Protein AF-0000000078980754 (afdb_homodimer)

Organism: Ruegeria pomeroyi (strain ATCC 700808 / DSM 15171 / DSS-3) (NCBI:txid246200)

Sequence (344 aa):
MDRRHFGLGAAAALGLSACGSQDSKFRRYYGPAVTSIVINKGARKMYLLNNEKVLKEYKVELGFAPAGHKQFEGDGKTPEGTYLIDRRNPNSAFHLSLGISYPNSRDVAYAQAMGKKPGGEIFIHGEPNGLRDRKKAKKQPDWTAGCIAVKNDEIEEIYAMVRDGTVITLRAMDRRHFGLGAAAALGLSACGSQDSKFRRYYGPAVTSIVINKGARKMYLLNNEKVLKEYKVELGFAPAGHKQFEGDGKTPEGTYLID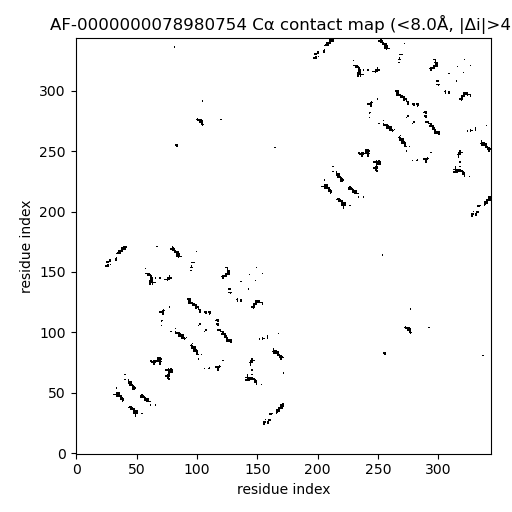RRNPNSAFHLSLGISYPNSRDVAYAQAMGKKPGGEIFIHGEPNGLRDRKKAKKQPDWTAGCIAVKNDEIEEIYAMVRDGTVITLRA

InterPro domains:
  IPR005490 L,D-transpeptidase catalytic domain [PF03734] (36-168)
  IPR005490 L,D-transpeptidase catalytic domain [PS52029] (35-171)
  IPR005490 L,D-transpeptidase catalytic domain [cd16913] (37-171)
  IPR038063 L,D-transpeptidase catalytic domain-like [G3DSA:2.40.440.10] (35-170)
  IPR038063 L,D-transpeptidase catalytic domain-like [SSF141523] (36-169)

Radius of gyration: 30.4 Å; Cα contacts (8 Å, |Δi|>4): 744; chains: 2; bounding box: 44×104×151 Å

Foldseek 3Di:
DPPPPPPPPPPPPPPPPPPVPPPDLADADDDDAQQAKEAELVVQKIFGDDVVHTPDMFHKFFFPCDPDAQQAQQPRYAHAFKWWFADWDCPDQARIKTFTPPPDPVSQVRQVVVVGGSDGDAIEGEAGPDPVRRVVPVVDGNHDSHHIYGHSSVVSVVVNRHDTGRMYGYDD/DPPPPPPPPPPPPPPPPCPVVPPDLADADDDDAQQAKEAELVVQKIFGDDVVHTPDMFHKFFFPCDPDAQQAQQPRYAHAFKWWFADWDCPDQARIKTFTPPPDPVSQVRQVVVVGGSDGDAIEGEAGPDPVRRVVPVVDGNHDSHHIYGHSSVVSVVVNRHDTGRMYGYDD

Structure (mmCIF, N/CA/C/O backbone):
data_AF-0000000078980754-model_v1
#
loop_
_entity.id
_entity.type
_entity.pdbx_description
1 polymer 'ErfK/YbiS/YcfS/YnhG family protein'
#
loop_
_atom_site.group_PDB
_atom_site.id
_atom_site.type_symbol
_atom_site.label_atom_id
_atom_site.label_alt_id
_atom_site.label_comp_id
_atom_site.label_asym_id
_atom_site.label_entity_id
_atom_site.label_seq_id
_atom_site.pdbx_PDB_ins_code
_atom_site.Cartn_x
_atom_site.Cartn_y
_atom_site.Cartn_z
_atom_site.occupancy
_atom_site.B_iso_or_equiv
_atom_site.auth_seq_id
_atom_site.auth_comp_id
_atom_site.auth_asym_id
_atom_site.auth_atom_id
_atom_site.pdbx_PDB_model_num
ATOM 1 N N . MET A 1 1 ? -18.344 -57.031 -72 1 31.55 1 MET A N 1
ATOM 2 C CA . MET A 1 1 ? -17.312 -56.25 -71.312 1 31.55 1 MET A CA 1
ATOM 3 C C . MET A 1 1 ? -17.906 -55 -70.688 1 31.55 1 MET A C 1
ATOM 5 O O . MET A 1 1 ? -18.25 -54.062 -71.438 1 31.55 1 MET A O 1
ATOM 9 N N . ASP A 1 2 ? -18.844 -55.188 -69.75 1 37.5 2 ASP A N 1
ATOM 10 C CA . ASP A 1 2 ? -19.734 -54.25 -69 1 37.5 2 ASP A CA 1
ATOM 11 C C . ASP A 1 2 ? -18.938 -53.219 -68.25 1 37.5 2 ASP A C 1
ATOM 13 O O . ASP A 1 2 ? -18.078 -53.562 -67.438 1 37.5 2 ASP A O 1
ATOM 17 N N . ARG A 1 3 ? -18.609 -52.062 -68.875 1 43.69 3 ARG A N 1
ATOM 18 C CA . ARG A 1 3 ? -18.016 -50.812 -68.375 1 43.69 3 ARG A CA 1
ATOM 19 C C . ARG A 1 3 ? -18.75 -50.312 -67.125 1 43.69 3 ARG A C 1
ATOM 21 O O . ARG A 1 3 ? -19.859 -49.812 -67.25 1 43.69 3 ARG A O 1
ATOM 28 N N . ARG A 1 4 ? -18.641 -51.031 -66 1 42.78 4 ARG A N 1
ATOM 29 C CA . ARG A 1 4 ? -19.188 -50.562 -64.688 1 42.78 4 ARG A CA 1
ATOM 30 C C . ARG A 1 4 ? -18.656 -49.156 -64.375 1 42.78 4 ARG A C 1
ATOM 32 O O . ARG A 1 4 ? -17.453 -48.938 -64.375 1 42.78 4 ARG A O 1
ATOM 39 N N . HIS A 1 5 ? -19.344 -48.094 -64.812 1 37.53 5 HIS A N 1
ATOM 40 C CA . HIS A 1 5 ? -19.156 -46.719 -64.438 1 37.53 5 HIS A CA 1
ATOM 41 C C . HIS A 1 5 ? -19.109 -46.531 -62.938 1 37.53 5 HIS A C 1
ATOM 43 O O . HIS A 1 5 ? -20.062 -46.875 -62.219 1 37.53 5 HIS A O 1
ATOM 49 N N . PHE A 1 6 ? -18.016 -46.875 -62.219 1 37.25 6 PHE A N 1
ATOM 50 C CA . PHE A 1 6 ? -17.75 -46.594 -60.812 1 37.25 6 PHE A CA 1
ATOM 51 C C . PHE A 1 6 ? -17.984 -45.094 -60.531 1 37.25 6 PHE A C 1
ATOM 53 O O . PHE A 1 6 ? -17.312 -44.25 -61.094 1 37.25 6 PHE A O 1
ATOM 60 N N . GLY A 1 7 ? -19.234 -44.688 -60.312 1 39.19 7 GLY A N 1
ATOM 61 C CA . GLY A 1 7 ? -19.594 -43.344 -59.844 1 39.19 7 GLY A CA 1
ATOM 62 C C . GLY A 1 7 ? -18.828 -42.938 -58.594 1 39.19 7 GLY A C 1
ATOM 63 O O . GLY A 1 7 ? -18.781 -43.656 -57.625 1 39.19 7 GLY A O 1
ATOM 64 N N . LEU A 1 8 ? -17.641 -42.312 -58.719 1 41 8 LEU A N 1
ATOM 65 C CA . LEU A 1 8 ? -16.828 -41.656 -57.719 1 41 8 LEU A CA 1
ATOM 66 C C . LEU A 1 8 ? -17.688 -40.75 -56.844 1 41 8 LEU A C 1
ATOM 68 O O . LEU A 1 8 ? -18.234 -39.75 -57.312 1 41 8 LEU A O 1
ATOM 72 N N . GLY A 1 9 ? -18.547 -41.281 -55.938 1 38.38 9 GLY A N 1
ATOM 73 C CA . GLY A 1 9 ? -19.203 -40.406 -54.969 1 38.38 9 GLY A CA 1
ATOM 74 C C . GLY A 1 9 ? -18.219 -39.531 -54.219 1 38.38 9 GLY A C 1
ATOM 75 O O . GLY A 1 9 ? -17.203 -40 -53.688 1 38.38 9 GLY A O 1
ATOM 76 N N . ALA A 1 10 ? -18.062 -38.25 -54.562 1 42.12 10 ALA A N 1
ATOM 77 C CA . ALA A 1 10 ? -17.344 -37.188 -53.875 1 42.12 10 ALA A CA 1
ATOM 78 C C . ALA A 1 10 ? -17.766 -37.094 -52.406 1 42.12 10 ALA A C 1
ATOM 80 O O . ALA A 1 10 ? -18.922 -36.812 -52.125 1 42.12 10 ALA A O 1
ATOM 81 N N . ALA A 1 11 ? -17.266 -37.969 -51.562 1 43.22 11 ALA A N 1
ATOM 82 C CA . ALA A 1 11 ? -17.422 -37.75 -50.125 1 43.22 11 ALA A CA 1
ATOM 83 C C . ALA A 1 11 ? -17.078 -36.312 -49.75 1 43.22 11 ALA A C 1
ATOM 85 O O . ALA A 1 11 ? -15.953 -35.875 -49.938 1 43.22 11 ALA A O 1
ATOM 86 N N . ALA A 1 12 ? -18.047 -35.375 -49.781 1 41.91 12 ALA A N 1
ATOM 87 C CA . ALA A 1 12 ? -17.891 -34.031 -49.156 1 41.91 12 ALA A CA 1
ATOM 88 C C . ALA A 1 12 ? -17.391 -34.156 -47.719 1 41.91 12 ALA A C 1
ATOM 90 O O . ALA A 1 12 ? -18.062 -34.75 -46.875 1 41.91 12 ALA A O 1
ATOM 91 N N . ALA A 1 13 ? -16.109 -34.25 -47.531 1 43.16 13 ALA A N 1
ATOM 92 C CA . ALA A 1 13 ? -15.539 -34.031 -46.188 1 43.16 13 ALA A CA 1
ATOM 93 C C . ALA A 1 13 ? -16.141 -32.812 -45.531 1 43.16 13 ALA A C 1
ATOM 95 O O . ALA A 1 13 ? -15.938 -31.688 -46 1 43.16 13 ALA A O 1
ATOM 96 N N . LEU A 1 14 ? -17.375 -32.844 -45.031 1 42.69 14 LEU A N 1
ATOM 97 C CA . LEU A 1 14 ? -17.781 -31.812 -44.094 1 42.69 14 LEU A CA 1
ATOM 98 C C . LEU A 1 14 ? -16.688 -31.547 -43.062 1 42.69 14 LEU A C 1
ATOM 100 O O . LEU A 1 14 ? -16.328 -32.438 -42.281 1 42.69 14 LEU A O 1
ATOM 104 N N . GLY A 1 15 ? -15.703 -30.781 -43.406 1 41.47 15 GLY A N 1
ATOM 105 C CA . GLY A 1 15 ? -14.836 -30.25 -42.375 1 41.47 15 GLY A CA 1
ATOM 106 C C . GLY A 1 15 ? -15.586 -29.734 -41.156 1 41.47 15 GLY A C 1
ATOM 107 O O . GLY A 1 15 ? -16.328 -28.75 -41.25 1 41.47 15 GLY A O 1
ATOM 108 N N . LEU A 1 16 ? -16.062 -30.578 -40.25 1 42.38 16 LEU A N 1
ATOM 109 C CA . LEU A 1 16 ? -16.438 -30.094 -38.938 1 42.38 16 LEU A CA 1
ATOM 110 C C . LEU A 1 16 ? -15.422 -29.094 -38.406 1 42.38 16 LEU A C 1
ATOM 112 O O . LEU A 1 16 ? -14.258 -29.438 -38.219 1 42.38 16 LEU A O 1
ATOM 116 N N . SER A 1 17 ? -15.492 -27.875 -38.875 1 44.09 17 SER A N 1
ATOM 117 C CA . SER A 1 17 ? -14.828 -26.828 -38.094 1 44.09 17 SER A CA 1
ATOM 118 C C . SER A 1 17 ? -15.133 -26.984 -36.625 1 44.09 17 SER A C 1
ATOM 120 O O . SER A 1 17 ? -16.266 -26.766 -36.188 1 44.09 17 SER A O 1
ATOM 122 N N . ALA A 1 18 ? -14.547 -27.938 -35.969 1 44.19 18 ALA A N 1
ATOM 123 C CA . ALA A 1 18 ? -14.523 -27.812 -34.531 1 44.19 18 ALA A CA 1
ATOM 124 C C . ALA A 1 18 ? -14.297 -26.375 -34.094 1 44.19 18 ALA A C 1
ATOM 126 O O . ALA A 1 18 ? -13.219 -25.812 -34.312 1 44.19 18 ALA A O 1
ATOM 127 N N . CYS A 1 19 ? -15.203 -25.453 -34.312 1 44.16 19 CYS A N 1
ATOM 128 C CA . CYS A 1 19 ? -15.109 -24.234 -33.531 1 44.16 19 CYS A CA 1
ATOM 129 C C . CYS A 1 19 ? -14.609 -24.516 -32.125 1 44.16 19 CYS A C 1
ATOM 131 O O . CYS A 1 19 ? -15.352 -25.047 -31.297 1 44.16 19 CYS A O 1
ATOM 133 N N . GLY A 1 20 ? -13.555 -25.047 -31.938 1 43.09 20 GLY A N 1
ATOM 134 C CA . GLY A 1 20 ? -13.008 -25.047 -30.578 1 43.09 20 GLY A CA 1
ATOM 135 C C . GLY A 1 20 ? -13.344 -23.797 -29.797 1 43.09 20 GLY A C 1
ATOM 136 O O . GLY A 1 20 ? -13.023 -22.688 -30.234 1 43.09 20 GLY A O 1
ATOM 137 N N . SER A 1 21 ? -14.422 -23.562 -29.234 1 44.44 21 SER A N 1
ATOM 138 C CA . SER A 1 21 ? -14.648 -22.516 -28.234 1 44.44 21 SER A CA 1
ATOM 139 C C . SER A 1 21 ? -13.383 -22.219 -27.453 1 44.44 21 SER A C 1
ATOM 141 O O . SER A 1 21 ? -12.914 -23.047 -26.672 1 44.44 21 SER A O 1
ATOM 143 N N . GLN A 1 22 ? -12.312 -21.781 -28 1 49.12 22 GLN A N 1
ATOM 144 C CA . GLN A 1 22 ? -11.125 -21.359 -27.266 1 49.12 22 GLN A CA 1
ATOM 145 C C . GLN A 1 22 ? -11.5 -20.656 -25.969 1 49.12 22 GLN A C 1
ATOM 147 O O . GLN A 1 22 ? -12.094 -19.578 -25.984 1 49.12 22 GLN A O 1
ATOM 152 N N . ASP A 1 23 ? -11.852 -21.406 -24.953 1 63.41 23 ASP A N 1
ATOM 153 C CA . ASP A 1 23 ? -12.266 -20.906 -23.641 1 63.41 23 ASP A CA 1
ATOM 154 C C . ASP A 1 23 ? -11.352 -19.797 -23.156 1 63.41 23 ASP A C 1
ATOM 156 O O . ASP A 1 23 ? -10.133 -19.969 -23.078 1 63.41 23 ASP A O 1
ATOM 160 N N . SER A 1 24 ? -11.641 -18.641 -23.25 1 85.69 24 SER A N 1
ATOM 161 C CA . SER A 1 24 ? -10.922 -17.438 -22.844 1 85.69 24 SER A CA 1
ATOM 162 C C . SER A 1 24 ? -10.383 -17.562 -21.422 1 85.69 24 SER A C 1
ATOM 164 O O . SER A 1 24 ? -11.078 -18.062 -20.531 1 85.69 24 SER A O 1
ATOM 166 N N . LYS A 1 25 ? -9.094 -17.438 -21.172 1 92.81 25 LYS A N 1
ATOM 167 C CA . LYS A 1 25 ? -8.469 -17.422 -19.844 1 92.81 25 LYS A CA 1
ATOM 168 C C . LYS A 1 25 ? -9.039 -16.297 -18.984 1 92.81 25 LYS A C 1
ATOM 170 O O . LYS A 1 25 ? -8.75 -16.234 -17.781 1 92.81 25 LYS A O 1
ATOM 175 N N . PHE A 1 26 ? -9.836 -15.484 -19.562 1 95.25 26 PHE A N 1
ATOM 176 C CA . PHE A 1 26 ? -10.477 -14.406 -18.812 1 95.25 26 PHE A CA 1
ATOM 177 C C . PHE A 1 26 ? -11.891 -14.789 -18.391 1 95.25 26 PHE A C 1
ATOM 179 O O . PHE A 1 26 ? -12.797 -14.852 -19.234 1 95.25 26 PHE A O 1
ATOM 186 N N . ARG A 1 27 ? -11.969 -14.984 -17.125 1 95.44 27 ARG A N 1
ATOM 187 C CA . ARG A 1 27 ? -13.273 -15.305 -16.547 1 95.44 27 ARG A CA 1
ATOM 188 C C . ARG A 1 27 ? -14.008 -14.039 -16.109 1 95.44 27 ARG A C 1
ATOM 190 O O . ARG A 1 27 ? -13.406 -12.969 -16 1 95.44 27 ARG A O 1
ATOM 197 N N . ARG A 1 28 ? -15.281 -14.227 -15.906 1 95 28 ARG A N 1
ATOM 198 C CA . ARG A 1 28 ? -16.109 -13.164 -15.359 1 95 28 ARG A CA 1
ATOM 199 C C . ARG A 1 28 ? -16.594 -13.516 -13.961 1 95 28 ARG A C 1
ATOM 201 O O . ARG A 1 28 ? -16.844 -14.688 -13.656 1 95 28 ARG A O 1
ATOM 208 N N . TYR A 1 29 ? -16.703 -12.641 -13.164 1 97.19 29 TYR A N 1
ATOM 209 C CA . TYR A 1 29 ? -17.156 -12.844 -11.789 1 97.19 29 TYR A CA 1
ATOM 210 C C . TYR A 1 29 ? -18.234 -11.844 -11.414 1 97.19 29 TYR A C 1
ATOM 212 O O . TYR A 1 29 ? -18.062 -10.633 -11.578 1 97.19 29 TYR A O 1
ATOM 220 N N . TYR A 1 30 ? -19.375 -12.312 -10.812 1 96.56 30 TYR A N 1
ATOM 221 C CA . TYR A 1 30 ? -20.516 -11.469 -10.469 1 96.56 30 TYR A CA 1
ATOM 222 C C . TYR A 1 30 ? -20.875 -11.625 -8.992 1 96.56 30 TYR A C 1
ATOM 224 O O . TYR A 1 30 ? -21.938 -11.188 -8.562 1 96.56 30 TYR A O 1
ATOM 232 N N . GLY A 1 31 ? -20.094 -12.289 -8.273 1 97.12 31 GLY A N 1
ATOM 233 C CA . GLY A 1 31 ? -20.328 -12.484 -6.855 1 97.12 31 GLY A CA 1
ATOM 234 C C . GLY A 1 31 ? -19.922 -11.281 -6.016 1 97.12 31 GLY A C 1
ATOM 235 O O . GLY A 1 31 ? -19.719 -10.195 -6.547 1 97.12 31 GLY A O 1
ATOM 236 N N . PRO A 1 32 ? -19.922 -11.492 -4.758 1 97.75 32 PRO A N 1
ATOM 237 C CA . PRO A 1 32 ? -19.516 -10.406 -3.861 1 97.75 32 PRO A CA 1
ATOM 238 C C . PRO A 1 32 ? -18.078 -9.93 -4.117 1 97.75 32 PRO A C 1
ATOM 240 O O . PRO A 1 32 ? -17.219 -10.734 -4.477 1 97.75 32 PRO A O 1
ATOM 243 N N . ALA A 1 33 ? -17.891 -8.688 -3.854 1 97.06 33 ALA A N 1
ATOM 244 C CA . ALA A 1 33 ? -16.562 -8.109 -4.082 1 97.06 33 ALA A CA 1
ATOM 245 C C . ALA A 1 33 ? -15.531 -8.711 -3.137 1 97.06 33 ALA A C 1
ATOM 247 O O . ALA A 1 33 ? -15.812 -8.922 -1.955 1 97.06 33 ALA A O 1
ATOM 248 N N . VAL A 1 34 ? -14.352 -8.969 -3.602 1 98.25 34 VAL A N 1
ATOM 249 C CA . VAL A 1 34 ? -13.219 -9.289 -2.74 1 98.25 34 VAL A CA 1
ATOM 250 C C . VAL A 1 34 ? -12.695 -8.016 -2.082 1 98.25 34 VAL A C 1
ATOM 252 O O . VAL A 1 34 ? -12.164 -7.133 -2.76 1 98.25 34 VAL A O 1
ATOM 255 N N . THR A 1 35 ? -12.781 -7.965 -0.761 1 96.62 35 THR A N 1
ATOM 256 C CA . THR A 1 35 ? -12.398 -6.75 -0.056 1 96.62 35 THR A CA 1
ATOM 257 C C . THR A 1 35 ? -10.977 -6.863 0.487 1 96.62 35 THR A C 1
ATOM 259 O O . THR A 1 35 ? -10.352 -5.855 0.814 1 96.62 35 THR A O 1
ATOM 262 N N . SER A 1 36 ? -10.5 -8.102 0.603 1 98.19 36 SER A N 1
ATOM 263 C CA . SER A 1 36 ? -9.125 -8.297 1.05 1 98.19 36 SER A CA 1
ATOM 264 C C . SER A 1 36 ? -8.641 -9.711 0.73 1 98.19 36 SER A C 1
ATOM 266 O O . SER A 1 36 ? -9.445 -10.602 0.447 1 98.19 36 SER A O 1
ATOM 268 N N . ILE A 1 37 ? -7.355 -9.844 0.696 1 98.81 37 ILE A N 1
ATOM 269 C CA . ILE A 1 37 ? -6.66 -11.117 0.517 1 98.81 37 ILE A CA 1
ATOM 270 C C . ILE A 1 37 ? -5.766 -11.391 1.725 1 98.81 37 ILE A C 1
ATOM 272 O O . ILE A 1 37 ? -5.09 -10.492 2.221 1 98.81 37 ILE A O 1
ATOM 276 N N . VAL A 1 38 ? -5.754 -12.602 2.221 1 98.81 38 VAL A N 1
ATOM 277 C CA . VAL A 1 38 ? -4.863 -13 3.305 1 98.81 38 VAL A CA 1
ATOM 278 C C . VAL A 1 38 ? -4.051 -14.219 2.879 1 98.81 38 VAL A C 1
ATOM 280 O O . VAL A 1 38 ? -4.605 -15.195 2.359 1 98.81 38 VAL A O 1
ATOM 283 N N . ILE A 1 39 ? -2.814 -14.125 3.014 1 98.81 39 ILE A N 1
ATOM 284 C CA . ILE A 1 39 ? -1.935 -15.266 2.789 1 98.81 39 ILE A CA 1
ATOM 285 C C . ILE A 1 39 ? -1.338 -15.727 4.117 1 98.81 39 ILE A C 1
ATOM 287 O O . ILE A 1 39 ? -0.736 -14.93 4.844 1 98.81 39 ILE A O 1
ATOM 291 N N . ASN A 1 40 ? -1.536 -16.906 4.438 1 98.5 40 ASN A N 1
ATOM 292 C CA . ASN A 1 40 ? -0.837 -17.578 5.52 1 98.5 40 ASN A CA 1
ATOM 293 C C . ASN A 1 40 ? 0.331 -18.422 5 1 98.5 40 ASN A C 1
ATOM 295 O O . ASN A 1 40 ? 0.132 -19.516 4.473 1 98.5 40 ASN A O 1
ATOM 299 N N . LYS A 1 41 ? 1.518 -17.922 5.176 1 98.56 41 LYS A N 1
ATOM 300 C CA . LYS A 1 41 ? 2.689 -18.547 4.566 1 98.56 41 LYS A CA 1
ATOM 301 C C . LYS A 1 41 ? 2.971 -19.906 5.188 1 98.56 41 LYS A C 1
ATOM 303 O O . LYS A 1 41 ? 3.355 -20.844 4.484 1 98.56 41 LYS A O 1
ATOM 308 N N . GLY A 1 42 ? 2.83 -19.984 6.465 1 97.81 42 GLY A N 1
ATOM 309 C CA . GLY A 1 42 ? 3.068 -21.25 7.133 1 97.81 42 GLY A CA 1
ATOM 310 C C . GLY A 1 42 ? 2.152 -22.359 6.652 1 97.81 42 GLY A C 1
ATOM 311 O O . GLY A 1 42 ? 2.6 -23.484 6.422 1 97.81 42 GLY A O 1
ATOM 312 N N . ALA A 1 43 ? 0.893 -22.062 6.461 1 97.75 43 ALA A N 1
ATOM 313 C CA . ALA A 1 43 ? -0.108 -23.047 6.039 1 97.75 43 ALA A CA 1
ATOM 314 C C . ALA A 1 43 ? -0.104 -23.219 4.523 1 97.75 43 ALA A C 1
ATOM 316 O O . ALA A 1 43 ? -0.75 -24.125 3.992 1 97.75 43 ALA A O 1
ATOM 317 N N . ARG A 1 44 ? 0.575 -22.297 3.814 1 98.25 44 ARG A N 1
ATOM 318 C CA . ARG A 1 44 ? 0.578 -22.266 2.355 1 98.25 44 ARG A CA 1
ATOM 319 C C . ARG A 1 44 ? -0.84 -22.141 1.808 1 98.25 44 ARG A C 1
ATOM 321 O O . ARG A 1 44 ? -1.235 -22.891 0.914 1 98.25 44 ARG A O 1
ATOM 328 N N . LYS A 1 45 ? -1.509 -21.125 2.416 1 98.75 45 LYS A N 1
ATOM 329 C CA . LYS A 1 45 ? -2.887 -20.875 2.002 1 98.75 45 LYS A CA 1
ATOM 330 C C . LYS A 1 45 ? -3.123 -19.391 1.731 1 98.75 45 LYS A C 1
ATOM 332 O O . LYS A 1 45 ? -2.588 -18.531 2.436 1 98.75 45 LYS A O 1
ATOM 337 N N . MET A 1 46 ? -3.918 -19.172 0.737 1 98.88 46 MET A N 1
ATOM 338 C CA . MET A 1 46 ? -4.414 -17.828 0.416 1 98.88 46 MET A CA 1
ATOM 339 C C . MET A 1 46 ? -5.938 -17.781 0.49 1 98.88 46 MET A C 1
ATOM 341 O O . MET A 1 46 ? -6.613 -18.703 0.014 1 98.88 46 MET A O 1
ATOM 345 N N . TYR A 1 47 ? -6.477 -16.734 1.058 1 98.88 47 TYR A N 1
ATOM 346 C CA . TYR A 1 47 ? -7.914 -16.531 1.207 1 98.88 47 TYR A CA 1
ATOM 347 C C . TYR A 1 47 ? -8.359 -15.242 0.537 1 98.88 47 TYR A C 1
ATOM 349 O O . TYR A 1 47 ? -7.73 -14.195 0.723 1 98.88 47 TYR A O 1
ATOM 357 N N . LEU A 1 48 ? -9.375 -15.312 -0.278 1 98.88 48 LEU A N 1
ATOM 358 C CA . LEU A 1 48 ? -10.094 -14.141 -0.75 1 98.88 48 LEU A CA 1
ATOM 359 C C . LEU A 1 48 ? -11.305 -13.852 0.13 1 98.88 48 LEU A C 1
ATOM 361 O O . LEU A 1 48 ? -12.141 -14.734 0.343 1 98.88 48 LEU A O 1
ATOM 365 N N . LEU A 1 49 ? -11.391 -12.633 0.634 1 98.69 49 LEU A N 1
ATOM 366 C CA . LEU A 1 49 ? -12.438 -12.344 1.613 1 98.69 49 LEU A CA 1
ATOM 367 C C . LEU A 1 49 ? -13.359 -11.234 1.115 1 98.69 49 LEU A C 1
ATOM 369 O O . LEU A 1 49 ? -12.922 -10.328 0.405 1 98.69 49 LEU A O 1
ATOM 373 N N . ASN A 1 50 ? -14.547 -11.328 1.487 1 97.88 50 ASN A N 1
ATOM 374 C CA . ASN A 1 50 ? -15.5 -10.219 1.551 1 97.88 50 ASN A CA 1
ATOM 375 C C . ASN A 1 50 ? -15.797 -9.82 2.992 1 97.88 50 ASN A C 1
ATOM 377 O O . ASN A 1 50 ? -16.578 -10.484 3.676 1 97.88 50 ASN A O 1
ATOM 381 N N . ASN A 1 51 ? -15.125 -8.766 3.336 1 92 51 ASN A N 1
ATOM 382 C CA . ASN A 1 51 ? -15.156 -8.445 4.762 1 92 51 ASN A CA 1
ATOM 383 C C . ASN A 1 51 ? -14.672 -9.625 5.605 1 92 51 ASN A C 1
ATOM 385 O O . ASN A 1 51 ? -13.539 -10.078 5.453 1 92 51 ASN A O 1
ATOM 389 N N . GLU A 1 52 ? -15.477 -10.188 6.348 1 93.38 52 GLU A N 1
ATOM 390 C CA . GLU A 1 52 ? -15.031 -11.258 7.238 1 93.38 52 GLU A CA 1
ATOM 391 C C . GLU A 1 52 ? -15.367 -12.633 6.664 1 93.38 52 GLU A C 1
ATOM 393 O O . GLU A 1 52 ? -14.977 -13.656 7.223 1 93.38 52 GLU A O 1
ATOM 398 N N . LYS A 1 53 ? -15.945 -12.648 5.527 1 97.31 53 LYS A N 1
ATOM 399 C CA . LYS A 1 53 ? -16.359 -13.922 4.938 1 97.31 53 LYS A CA 1
ATOM 400 C C . LYS A 1 53 ? -15.344 -14.422 3.924 1 97.31 53 LYS A C 1
ATOM 402 O O . LYS A 1 53 ? -14.969 -13.695 2.996 1 97.31 53 LYS A O 1
ATOM 407 N N . VAL A 1 54 ? -14.969 -15.664 4.09 1 98.12 54 VAL A N 1
ATOM 408 C CA . VAL A 1 54 ? -14.078 -16.281 3.117 1 98.12 54 VAL A CA 1
ATOM 409 C C . VAL A 1 54 ? -14.875 -16.703 1.881 1 98.12 54 VAL A C 1
ATOM 411 O O . VAL A 1 54 ? -15.812 -17.5 1.975 1 98.12 54 VAL A O 1
ATOM 414 N N . LEU A 1 55 ? -14.492 -16.188 0.767 1 98.69 55 LEU A N 1
ATOM 415 C CA . LEU A 1 55 ? -15.133 -16.531 -0.497 1 98.69 55 LEU A CA 1
ATOM 416 C C . LEU A 1 55 ? -14.438 -17.719 -1.154 1 98.69 55 LEU A C 1
ATOM 418 O O . LEU A 1 55 ? -15.094 -18.578 -1.744 1 98.69 55 LEU A O 1
ATOM 422 N N . LYS A 1 56 ? -13.078 -17.656 -1.146 1 98.75 56 LYS A N 1
ATOM 423 C CA . LYS A 1 56 ? -12.266 -18.688 -1.769 1 98.75 56 LYS A CA 1
ATOM 424 C C . LYS A 1 56 ? -11.008 -18.969 -0.943 1 98.75 56 LYS A C 1
ATOM 426 O O . LYS A 1 56 ? -10.531 -18.094 -0.218 1 98.75 56 LYS A O 1
ATOM 431 N N . GLU A 1 57 ? -10.539 -20.156 -1.097 1 98.75 57 GLU A N 1
ATOM 432 C CA . GLU A 1 57 ? -9.281 -20.625 -0.507 1 98.75 57 GLU A CA 1
ATOM 433 C C . GLU A 1 57 ? -8.438 -21.359 -1.531 1 98.75 57 GLU A C 1
ATOM 435 O O . GLU A 1 57 ? -8.953 -22.172 -2.309 1 98.75 57 GLU A O 1
ATOM 440 N N . TYR A 1 58 ? -7.164 -21.094 -1.522 1 98.81 58 TYR A N 1
ATOM 441 C CA . TYR A 1 58 ? -6.25 -21.734 -2.459 1 98.81 58 TYR A CA 1
ATOM 442 C C . TYR A 1 58 ? -4.992 -22.219 -1.746 1 98.81 58 TYR A C 1
ATOM 444 O O . TYR A 1 58 ? -4.504 -21.562 -0.821 1 98.81 58 TYR A O 1
ATOM 452 N N . LYS A 1 59 ? -4.441 -23.312 -2.201 1 98.44 59 LYS A N 1
ATOM 453 C CA . LYS A 1 59 ? -3.061 -23.656 -1.876 1 98.44 59 LYS A CA 1
ATOM 454 C C . LYS A 1 59 ? -2.078 -22.812 -2.691 1 98.44 59 LYS A C 1
ATOM 456 O O . LYS A 1 59 ? -2.301 -22.562 -3.877 1 98.44 59 LYS A O 1
ATOM 461 N N . VAL A 1 60 ? -0.993 -22.484 -2.021 1 98.69 60 VAL A N 1
ATOM 462 C CA . VAL A 1 60 ? -0.05 -21.625 -2.734 1 98.69 60 VAL A CA 1
ATOM 463 C C . VAL A 1 60 ? 1.367 -22.172 -2.57 1 98.69 60 VAL A C 1
ATOM 465 O O . VAL A 1 60 ? 1.646 -22.922 -1.632 1 98.69 60 VAL A O 1
ATOM 468 N N . GLU A 1 61 ? 2.201 -21.797 -3.502 1 98.31 61 GLU A N 1
ATOM 469 C CA . GLU A 1 61 ? 3.65 -21.938 -3.4 1 98.31 61 GLU A CA 1
ATOM 470 C C . GLU A 1 61 ? 4.324 -20.578 -3.258 1 98.31 61 GLU A C 1
ATOM 472 O O . GLU A 1 61 ? 3.854 -19.594 -3.811 1 98.31 61 GLU A O 1
ATOM 477 N N . LEU A 1 62 ? 5.426 -20.562 -2.514 1 98.62 62 LEU A N 1
ATOM 478 C CA . LEU A 1 62 ? 6.098 -19.328 -2.172 1 98.62 62 LEU A CA 1
ATOM 479 C C . LEU A 1 62 ? 7.52 -19.297 -2.721 1 98.62 62 LEU A C 1
ATOM 481 O O . LEU A 1 62 ? 7.867 -20.109 -3.588 1 98.62 62 LEU A O 1
ATOM 485 N N . GLY A 1 63 ? 8.211 -18.266 -2.32 1 98.38 63 GLY A N 1
ATOM 486 C CA . GLY A 1 63 ? 9.633 -18.234 -2.643 1 98.38 63 GLY A CA 1
ATOM 487 C C . GLY A 1 63 ? 10.398 -19.406 -2.074 1 98.38 63 GLY A C 1
ATOM 488 O O . GLY A 1 63 ? 10.008 -19.984 -1.063 1 98.38 63 GLY A O 1
ATOM 489 N N . PHE A 1 64 ? 11.547 -19.656 -2.617 1 96.88 64 PHE A N 1
ATOM 490 C CA . PHE A 1 64 ? 12.297 -20.859 -2.309 1 96.88 64 PHE A CA 1
ATOM 491 C C . PHE A 1 64 ? 12.875 -20.797 -0.899 1 96.88 64 PHE A C 1
ATOM 493 O O . PHE A 1 64 ? 13.328 -21.812 -0.363 1 96.88 64 PHE A O 1
ATOM 500 N N . ALA A 1 65 ? 12.898 -19.656 -0.292 1 96.81 65 ALA A N 1
ATOM 501 C CA . ALA A 1 65 ? 13.273 -19.469 1.107 1 96.81 65 ALA A CA 1
ATOM 502 C C . ALA A 1 65 ? 12.133 -18.844 1.897 1 96.81 65 ALA A C 1
ATOM 504 O O . ALA A 1 65 ? 12.258 -17.719 2.387 1 96.81 65 ALA A O 1
ATOM 505 N N . PRO A 1 66 ? 11.094 -19.547 2.152 1 95.06 66 PRO A N 1
ATOM 506 C CA . PRO A 1 66 ? 9.797 -18.969 2.523 1 95.06 66 PRO A CA 1
ATOM 507 C C . PRO A 1 66 ? 9.766 -18.438 3.957 1 95.06 66 PRO A C 1
ATOM 509 O O . PRO A 1 66 ? 8.852 -17.703 4.332 1 95.06 66 PRO A O 1
ATOM 512 N N . ALA A 1 67 ? 10.75 -18.812 4.699 1 95.5 67 ALA A N 1
ATOM 513 C CA . ALA A 1 67 ? 10.711 -18.422 6.105 1 95.5 67 ALA A CA 1
ATOM 514 C C . ALA A 1 67 ? 11.109 -16.953 6.27 1 95.5 67 ALA A C 1
ATOM 516 O O . ALA A 1 67 ? 12.148 -16.516 5.766 1 95.5 67 ALA A O 1
ATOM 517 N N . GLY A 1 68 ? 10.203 -16.234 6.949 1 97.12 68 GLY A N 1
ATOM 518 C CA . GLY A 1 68 ? 10.523 -14.852 7.273 1 97.12 68 GLY A CA 1
ATOM 519 C C . GLY A 1 68 ? 10.086 -13.875 6.199 1 97.12 68 GLY A C 1
ATOM 520 O O . GLY A 1 68 ? 9.578 -14.281 5.152 1 97.12 68 GLY A O 1
ATOM 521 N N . HIS A 1 69 ? 10.266 -12.57 6.477 1 97.81 69 HIS A N 1
ATOM 522 C CA . HIS A 1 69 ? 9.906 -11.469 5.594 1 97.81 69 HIS A CA 1
ATOM 523 C C . HIS A 1 69 ? 10.984 -11.227 4.543 1 97.81 69 HIS A C 1
ATOM 525 O O . HIS A 1 69 ? 12.172 -11.258 4.855 1 97.81 69 HIS A O 1
ATOM 531 N N . LYS A 1 70 ? 10.539 -10.992 3.297 1 97.5 70 LYS A N 1
ATOM 532 C CA . LYS A 1 70 ? 11.469 -10.578 2.252 1 97.5 70 LYS A CA 1
ATOM 533 C C . LYS A 1 70 ? 12.148 -9.258 2.617 1 97.5 70 LYS A C 1
ATOM 535 O O . LYS A 1 70 ? 11.492 -8.305 3.02 1 97.5 70 LYS A O 1
ATOM 540 N N . GLN A 1 71 ? 13.484 -9.227 2.381 1 96.38 71 GLN A N 1
ATOM 541 C CA . GLN A 1 71 ? 14.219 -8.031 2.77 1 96.38 71 GLN A CA 1
ATOM 542 C C . GLN A 1 71 ? 15.047 -7.488 1.605 1 96.38 71 GLN A C 1
ATOM 544 O O . GLN A 1 71 ? 15.281 -6.281 1.514 1 96.38 71 GLN A O 1
ATOM 549 N N . PHE A 1 72 ? 15.438 -8.477 0.712 1 96.12 72 PHE A N 1
ATOM 550 C CA . PHE A 1 72 ? 16.375 -8.086 -0.333 1 96.12 72 PHE A CA 1
ATOM 551 C C . PHE A 1 72 ? 16.062 -8.805 -1.639 1 96.12 72 PHE A C 1
ATOM 553 O O . PHE A 1 72 ? 15.516 -9.914 -1.628 1 96.12 72 PHE A O 1
ATOM 560 N N . GLU A 1 73 ? 16.422 -8.07 -2.691 1 95.31 73 GLU A N 1
ATOM 561 C CA . GLU A 1 73 ? 16.422 -8.75 -3.982 1 95.31 73 GLU A CA 1
ATOM 562 C C . GLU A 1 73 ? 17.219 -10.047 -3.928 1 95.31 73 GLU A C 1
ATOM 564 O O . GLU A 1 73 ? 18.344 -10.07 -3.418 1 95.31 73 GLU A O 1
ATOM 569 N N . GLY A 1 74 ? 16.609 -11.102 -4.34 1 96.31 74 GLY A N 1
ATOM 570 C CA . GLY A 1 74 ? 17.328 -12.359 -4.469 1 96.31 74 GLY A CA 1
ATOM 571 C C . GLY A 1 74 ? 17.281 -13.203 -3.215 1 96.31 74 GLY A C 1
ATOM 572 O O . GLY A 1 74 ? 17.766 -14.344 -3.209 1 96.31 74 GLY A O 1
ATOM 573 N N . ASP A 1 75 ? 16.672 -12.812 -2.174 1 97.62 75 ASP A N 1
ATOM 574 C CA . ASP A 1 75 ? 16.734 -13.539 -0.911 1 97.62 75 ASP A CA 1
ATOM 575 C C . ASP A 1 75 ? 15.766 -14.727 -0.912 1 97.62 75 ASP A C 1
ATOM 577 O O . ASP A 1 75 ? 15.781 -15.547 0.007 1 97.62 75 ASP A O 1
ATOM 581 N N . GLY A 1 76 ? 14.914 -14.797 -1.933 1 97.75 76 GLY A N 1
ATOM 582 C CA . GLY A 1 76 ? 14.062 -15.961 -2.131 1 97.75 76 GLY A CA 1
ATOM 583 C C . GLY A 1 76 ? 12.875 -15.992 -1.185 1 97.75 76 GLY A C 1
ATOM 584 O O . GLY A 1 76 ? 12.148 -16.984 -1.13 1 97.75 76 GLY A O 1
ATOM 585 N N . LYS A 1 77 ? 12.719 -14.906 -0.444 1 98.31 77 LYS A N 1
ATOM 586 C CA . LYS A 1 77 ? 11.625 -14.859 0.525 1 98.31 77 LYS A CA 1
ATOM 587 C C . LYS A 1 77 ? 10.398 -14.172 -0.064 1 98.31 77 LYS A C 1
ATOM 589 O O . LYS A 1 77 ? 10.516 -13.336 -0.963 1 98.31 77 LYS A O 1
ATOM 594 N N . THR A 1 78 ? 9.281 -14.555 0.384 1 98.75 78 THR A N 1
ATOM 595 C CA . THR A 1 78 ? 8.031 -13.852 0.112 1 98.75 78 THR A CA 1
ATOM 596 C C . THR A 1 78 ? 7.734 -12.828 1.201 1 98.75 78 THR A C 1
ATOM 598 O O . THR A 1 78 ? 7.898 -13.109 2.391 1 98.75 78 THR A O 1
ATOM 601 N N . PRO A 1 79 ? 7.285 -11.656 0.841 1 98.38 79 PRO A N 1
ATOM 602 C CA . PRO A 1 79 ? 7.109 -10.609 1.846 1 98.38 79 PRO A CA 1
ATOM 603 C C . PRO A 1 79 ? 6.098 -10.984 2.926 1 98.38 79 PRO A C 1
ATOM 605 O O . PRO A 1 79 ? 5.289 -11.891 2.729 1 98.38 79 PRO A O 1
ATOM 608 N N . GLU A 1 80 ? 6.219 -10.367 4.055 1 98.25 80 GLU A N 1
ATOM 609 C CA . GLU A 1 80 ? 5.207 -10.289 5.105 1 98.25 80 GLU A CA 1
ATOM 610 C C . GLU A 1 80 ? 4.781 -8.844 5.355 1 98.25 80 GLU A C 1
ATOM 612 O O . GLU A 1 80 ? 5.578 -7.918 5.191 1 98.25 80 GLU A O 1
ATOM 617 N N . GLY A 1 81 ? 3.529 -8.734 5.738 1 96.69 81 GLY A N 1
ATOM 618 C CA . GLY A 1 81 ? 2.984 -7.398 5.941 1 96.69 81 GLY A CA 1
ATOM 619 C C . GLY A 1 81 ? 1.757 -7.121 5.098 1 96.69 81 GLY A C 1
ATOM 620 O O . GLY A 1 81 ? 1.156 -8.039 4.539 1 96.69 81 GLY A O 1
ATOM 621 N N . THR A 1 82 ? 1.349 -5.82 5.086 1 97 82 THR A N 1
ATOM 622 C CA . THR A 1 82 ? 0.151 -5.41 4.359 1 97 82 THR A CA 1
ATOM 623 C C . THR A 1 82 ? 0.517 -4.543 3.158 1 97 82 THR A C 1
ATOM 625 O O . THR A 1 82 ? 1.34 -3.633 3.271 1 97 82 THR A O 1
ATOM 628 N N . TYR A 1 83 ? -0.043 -4.867 2.037 1 97.81 83 TYR A N 1
ATOM 629 C CA . TYR A 1 83 ? 0.215 -4.23 0.751 1 97.81 83 TYR A CA 1
ATOM 630 C C . TYR A 1 83 ? -1.072 -4.078 -0.05 1 97.81 83 TYR A C 1
ATOM 632 O O . TYR A 1 83 ? -2.168 -4.277 0.48 1 97.81 83 TYR A O 1
ATOM 640 N N . LEU A 1 84 ? -0.891 -3.613 -1.311 1 98 84 LEU A N 1
ATOM 641 C CA . LEU A 1 84 ? -2.006 -3.486 -2.242 1 98 84 LEU A CA 1
ATOM 642 C C . LEU A 1 84 ? -1.75 -4.293 -3.51 1 98 84 LEU A C 1
ATOM 644 O O . LEU A 1 84 ? -0.605 -4.414 -3.951 1 98 84 LEU A O 1
ATOM 648 N N . ILE A 1 85 ? -2.797 -4.832 -4.047 1 98.25 85 ILE A N 1
ATOM 649 C CA . ILE A 1 85 ? -2.73 -5.234 -5.449 1 98.25 85 ILE A CA 1
ATOM 650 C C . ILE A 1 85 ? -2.68 -3.994 -6.34 1 98.25 85 ILE A C 1
ATOM 652 O O . ILE A 1 85 ? -3.592 -3.164 -6.312 1 98.25 85 ILE A O 1
ATOM 656 N N . ASP A 1 86 ? -1.6 -3.924 -7.152 1 95.31 86 ASP A N 1
ATOM 657 C CA . ASP A 1 86 ? -1.455 -2.615 -7.781 1 95.31 86 ASP A CA 1
ATOM 658 C C . ASP A 1 86 ? -1.19 -2.752 -9.281 1 95.31 86 ASP A C 1
ATOM 660 O O . ASP A 1 86 ? -1.039 -1.752 -9.984 1 95.31 86 ASP A O 1
ATOM 664 N N . ARG A 1 87 ? -1.097 -3.922 -9.773 1 94.81 87 ARG A N 1
ATOM 665 C CA . ARG A 1 87 ? -0.884 -4.172 -11.195 1 94.81 87 ARG A CA 1
ATOM 666 C C . ARG A 1 87 ? -1.526 -5.488 -11.625 1 94.81 87 ARG A C 1
ATOM 668 O O . ARG A 1 87 ? -1.821 -6.34 -10.781 1 94.81 87 ARG A O 1
ATOM 675 N N . ARG A 1 88 ? -1.736 -5.555 -12.883 1 96.75 88 ARG A N 1
ATOM 676 C CA . ARG A 1 88 ? -2.23 -6.781 -13.5 1 96.75 88 ARG A CA 1
ATOM 677 C C . ARG A 1 88 ? -1.563 -7.02 -14.852 1 96.75 88 ARG A C 1
ATOM 679 O O . ARG A 1 88 ? -1.312 -6.074 -15.602 1 96.75 88 ARG A O 1
ATOM 686 N N . ASN A 1 89 ? -1.294 -8.281 -15.148 1 97.25 89 ASN A N 1
ATOM 687 C CA . ASN A 1 89 ? -0.608 -8.656 -16.375 1 97.25 89 ASN A CA 1
ATOM 688 C C . ASN A 1 89 ? -1.326 -9.797 -17.094 1 97.25 89 ASN A C 1
ATOM 690 O O . ASN A 1 89 ? -1.164 -10.961 -16.734 1 97.25 89 ASN A O 1
ATOM 694 N N . PRO A 1 90 ? -2.086 -9.469 -18.141 1 97.19 90 PRO A N 1
ATOM 695 C CA . PRO A 1 90 ? -2.811 -10.492 -18.891 1 97.19 90 PRO A CA 1
ATOM 696 C C . PRO A 1 90 ? -1.896 -11.328 -19.781 1 97.19 90 PRO A C 1
ATOM 698 O O . PRO A 1 90 ? -2.314 -12.367 -20.312 1 97.19 90 PRO A O 1
ATOM 701 N N . ASN A 1 91 ? -0.663 -10.883 -20 1 96.88 91 ASN A N 1
ATOM 702 C CA . ASN A 1 91 ? 0.293 -11.578 -20.859 1 96.88 91 ASN A CA 1
ATOM 703 C C . ASN A 1 91 ? 1.505 -12.055 -20.062 1 96.88 91 ASN A C 1
ATOM 705 O O . ASN A 1 91 ? 2.637 -11.992 -20.547 1 96.88 91 ASN A O 1
ATOM 709 N N . SER A 1 92 ? 1.247 -12.438 -18.906 1 97.94 92 SER A N 1
ATOM 710 C CA . SER A 1 92 ? 2.289 -12.906 -18 1 97.94 92 SER A CA 1
ATOM 711 C C . SER A 1 92 ? 2.963 -14.164 -18.516 1 97.94 92 SER A C 1
ATOM 713 O O . SER A 1 92 ? 2.314 -15.016 -19.141 1 97.94 92 SER A O 1
ATOM 715 N N . ALA A 1 93 ? 4.273 -14.359 -18.281 1 97.31 93 ALA A N 1
ATOM 716 C CA . ALA A 1 93 ? 5.004 -15.594 -18.547 1 97.31 93 ALA A CA 1
ATOM 717 C C . ALA A 1 93 ? 4.508 -16.734 -17.656 1 97.31 93 ALA A C 1
ATOM 719 O O . ALA A 1 93 ? 4.875 -17.891 -17.844 1 97.31 93 ALA A O 1
ATOM 720 N N . PHE A 1 94 ? 3.664 -16.406 -16.75 1 98.25 94 PHE A N 1
ATOM 721 C CA . PHE A 1 94 ? 3.111 -17.375 -15.812 1 98.25 94 PHE A CA 1
ATOM 722 C C . PHE A 1 94 ? 1.589 -17.391 -15.883 1 98.25 94 PHE A C 1
ATOM 724 O O . PHE A 1 94 ? 0.916 -17.375 -14.852 1 98.25 94 PHE A O 1
ATOM 731 N N . HIS A 1 95 ? 1.048 -17.297 -17.094 1 97.75 95 HIS A N 1
ATOM 732 C CA . HIS A 1 95 ? -0.36 -17.375 -17.453 1 97.75 95 HIS A CA 1
ATOM 733 C C . HIS A 1 95 ? -1.067 -16.047 -17.203 1 97.75 95 HIS A C 1
ATOM 735 O O . HIS A 1 95 ? -1.203 -15.227 -18.125 1 97.75 95 HIS A O 1
ATOM 741 N N . LEU A 1 96 ? -1.411 -15.664 -16.031 1 98.62 96 LEU A N 1
ATOM 742 C CA . LEU A 1 96 ? -1.888 -14.375 -15.555 1 98.62 96 LEU A CA 1
ATOM 743 C C . LEU A 1 96 ? -1.188 -13.992 -14.25 1 98.62 96 LEU A C 1
ATOM 745 O O . LEU A 1 96 ? -0.711 -14.859 -13.516 1 98.62 96 LEU A O 1
ATOM 749 N N . SER A 1 97 ? -1.154 -12.711 -14.016 1 98.75 97 SER A N 1
ATOM 750 C CA . SER A 1 97 ? -0.556 -12.344 -12.734 1 98.75 97 SER A CA 1
ATOM 751 C C . SER A 1 97 ? -1.132 -11.031 -12.211 1 98.75 97 SER A C 1
ATOM 753 O O . SER A 1 97 ? -1.572 -10.188 -12.992 1 98.75 97 SER A O 1
ATOM 755 N N . LEU A 1 98 ? -1.202 -10.898 -10.914 1 98.69 98 LEU A N 1
ATOM 756 C CA . LEU A 1 98 ? -1.541 -9.703 -10.148 1 98.69 98 LEU A CA 1
ATOM 757 C C . LEU A 1 98 ? -0.356 -9.234 -9.312 1 98.69 98 LEU A C 1
ATOM 759 O O . LEU A 1 98 ? 0.174 -10 -8.5 1 98.69 98 LEU A O 1
ATOM 763 N N . GLY A 1 99 ? -0.012 -8.016 -9.469 1 98.12 99 GLY A N 1
ATOM 764 C CA . GLY A 1 99 ? 1.148 -7.484 -8.766 1 98.12 99 GLY A CA 1
ATOM 765 C C . GLY A 1 99 ? 0.827 -6.977 -7.375 1 98.12 99 GLY A C 1
ATOM 766 O O . GLY A 1 99 ? -0.254 -6.434 -7.141 1 98.12 99 GLY A O 1
ATOM 767 N N . ILE A 1 100 ? 1.75 -7.113 -6.523 1 98.12 100 ILE A N 1
ATOM 768 C CA . ILE A 1 100 ? 1.701 -6.598 -5.16 1 98.12 100 ILE A CA 1
ATOM 769 C C . ILE A 1 100 ? 2.611 -5.375 -5.039 1 98.12 100 ILE A C 1
ATOM 771 O O . ILE A 1 100 ? 3.713 -5.359 -5.594 1 98.12 100 ILE A O 1
ATOM 775 N N . SER A 1 101 ? 2.244 -4.473 -4.227 1 97.06 101 SER A N 1
ATOM 776 C CA . SER A 1 101 ? 2.912 -3.174 -4.184 1 97.06 101 SER A CA 1
ATOM 777 C C . SER A 1 101 ? 4.211 -3.246 -3.393 1 97.06 101 SER A C 1
ATOM 779 O O . SER A 1 101 ? 4.766 -2.215 -3.002 1 97.06 101 SER A O 1
ATOM 781 N N . TYR A 1 102 ? 4.703 -4.383 -3.039 1 97.44 102 TYR A N 1
ATOM 782 C CA . TYR A 1 102 ? 6.051 -4.5 -2.494 1 97.44 102 TYR A CA 1
ATOM 783 C C . TYR A 1 102 ? 7.086 -3.965 -3.479 1 97.44 102 TYR A C 1
ATOM 785 O O . TYR A 1 102 ? 7.043 -4.285 -4.668 1 97.44 102 TYR A O 1
ATOM 793 N N . PRO A 1 103 ? 8.039 -3.293 -2.967 1 95.81 103 PRO A N 1
ATOM 794 C CA . PRO A 1 103 ? 8.258 -2.887 -1.578 1 95.81 103 PRO A CA 1
ATOM 795 C C . PRO A 1 103 ? 7.484 -1.629 -1.198 1 95.81 103 PRO A C 1
ATOM 797 O O . PRO A 1 103 ? 7.059 -0.874 -2.074 1 95.81 103 PRO A O 1
ATOM 800 N N . ASN A 1 104 ? 7.254 -1.555 0.089 1 92.06 104 ASN A N 1
ATOM 801 C CA . ASN A 1 104 ? 6.773 -0.277 0.604 1 92.06 10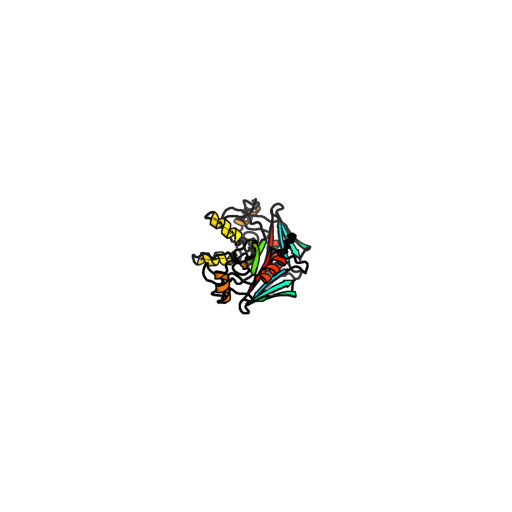4 ASN A CA 1
ATOM 802 C C . ASN A 1 104 ? 7.91 0.546 1.205 1 92.06 104 ASN A C 1
ATOM 804 O O . ASN A 1 104 ? 9.078 0.19 1.066 1 92.06 104 ASN A O 1
ATOM 808 N N . SER A 1 105 ? 7.555 1.687 1.815 1 90.38 105 SER A N 1
ATOM 809 C CA . SER A 1 105 ? 8.547 2.631 2.326 1 90.38 105 SER A CA 1
ATOM 810 C C . SER A 1 105 ? 9.445 1.979 3.371 1 90.38 105 SER A C 1
ATOM 812 O O . SER A 1 105 ? 10.648 2.238 3.41 1 90.38 105 SER A O 1
ATOM 814 N N . ARG A 1 106 ? 8.883 1.191 4.203 1 91.94 106 ARG A N 1
ATOM 815 C CA . ARG A 1 106 ? 9.664 0.524 5.242 1 91.94 106 ARG A CA 1
ATOM 816 C C . ARG A 1 106 ? 10.641 -0.479 4.633 1 91.94 106 ARG A C 1
ATOM 818 O O . ARG A 1 106 ? 11.781 -0.588 5.078 1 91.94 106 ARG A O 1
ATOM 825 N N . ASP A 1 107 ? 10.188 -1.21 3.635 1 95.06 107 ASP A N 1
ATOM 826 C CA . ASP A 1 107 ? 11.039 -2.162 2.932 1 95.06 107 ASP A CA 1
ATOM 827 C C . ASP A 1 107 ? 12.219 -1.456 2.268 1 95.06 107 ASP A C 1
ATOM 829 O O . ASP A 1 107 ? 13.359 -1.911 2.369 1 95.06 107 ASP A O 1
ATOM 833 N N . VAL A 1 108 ? 11.938 -0.385 1.624 1 92 108 VAL A N 1
ATOM 834 C CA . VAL A 1 108 ? 12.953 0.381 0.909 1 92 108 VAL A CA 1
ATOM 835 C C . VAL A 1 108 ? 13.969 0.938 1.898 1 92 108 VAL A C 1
ATOM 837 O O . VAL A 1 108 ? 15.18 0.823 1.684 1 92 108 VAL A O 1
ATOM 840 N N . ALA A 1 109 ? 13.461 1.538 2.965 1 90.81 109 ALA A N 1
ATOM 841 C CA . ALA A 1 109 ? 14.352 2.131 3.961 1 90.81 109 ALA A CA 1
ATOM 842 C C . ALA A 1 109 ? 15.273 1.08 4.57 1 90.81 109 ALA A C 1
ATOM 844 O O . ALA A 1 109 ? 16.469 1.327 4.754 1 90.81 109 ALA A O 1
ATOM 845 N N . TYR A 1 110 ? 14.719 -0.077 4.895 1 94.12 110 TYR A N 1
ATOM 846 C CA . TYR A 1 110 ? 15.516 -1.145 5.488 1 94.12 110 TYR A CA 1
ATOM 847 C C . TYR A 1 110 ? 16.625 -1.597 4.539 1 94.12 110 TYR A C 1
ATOM 849 O O . TYR A 1 110 ? 17.781 -1.706 4.938 1 94.12 110 TYR A O 1
ATOM 857 N N . ALA A 1 111 ? 16.234 -1.882 3.311 1 94.12 111 ALA A N 1
ATOM 858 C CA . ALA A 1 111 ? 17.219 -2.328 2.33 1 94.12 111 ALA A CA 1
ATOM 859 C C . ALA A 1 111 ? 18.312 -1.283 2.141 1 94.12 111 ALA A C 1
ATOM 861 O O . ALA A 1 111 ? 19.5 -1.617 2.115 1 94.12 111 ALA A O 1
ATOM 862 N N . GLN A 1 112 ? 17.906 -0.038 2.035 1 89.88 112 GLN A N 1
ATOM 863 C CA . GLN A 1 112 ? 18.859 1.048 1.843 1 89.88 112 GLN A CA 1
ATOM 864 C C . GLN A 1 112 ? 19.828 1.139 3.014 1 89.88 112 GLN A C 1
ATOM 866 O O . GLN A 1 112 ? 21.031 1.347 2.818 1 89.88 112 GLN A O 1
ATOM 871 N N . ALA A 1 113 ? 19.312 1.008 4.195 1 93.88 113 ALA A N 1
ATOM 872 C CA . ALA A 1 113 ? 20.156 1.071 5.391 1 93.88 113 ALA A CA 1
ATOM 873 C C . ALA A 1 113 ? 21.219 -0.031 5.383 1 93.88 113 ALA A C 1
ATOM 875 O O . ALA A 1 113 ? 22.281 0.115 5.984 1 93.88 113 ALA A O 1
ATOM 876 N N . MET A 1 114 ? 20.953 -1.074 4.66 1 95.56 114 MET A N 1
ATOM 877 C CA . MET A 1 114 ? 21.875 -2.203 4.574 1 95.56 114 MET A CA 1
ATOM 878 C C . MET A 1 114 ? 22.703 -2.131 3.295 1 95.56 114 MET A C 1
ATOM 880 O O . MET A 1 114 ? 23.453 -3.062 2.98 1 95.56 114 MET A O 1
ATOM 884 N N . GLY A 1 115 ? 22.484 -1.093 2.523 1 93.19 115 GLY A N 1
ATOM 885 C CA . GLY A 1 115 ? 23.219 -0.928 1.278 1 93.19 115 GLY A CA 1
ATOM 886 C C . GLY A 1 115 ? 22.766 -1.883 0.189 1 93.19 115 GLY A C 1
ATOM 887 O O . GLY A 1 115 ? 23.547 -2.252 -0.686 1 93.19 115 GLY A O 1
ATOM 888 N N . LYS A 1 116 ? 21.516 -2.309 0.312 1 95.19 116 LYS A N 1
ATOM 889 C CA . LYS A 1 116 ? 20.984 -3.289 -0.632 1 95.19 116 LYS A CA 1
ATOM 890 C C . LYS A 1 116 ? 19.703 -2.787 -1.289 1 95.19 116 LYS A C 1
ATOM 892 O O . LYS A 1 116 ? 19.234 -1.687 -0.989 1 95.19 116 LYS A O 1
ATOM 897 N N . LYS A 1 117 ? 19.25 -3.537 -2.199 1 92.94 117 LYS A N 1
ATOM 898 C CA . LYS A 1 117 ? 17.969 -3.266 -2.85 1 92.94 117 LYS A CA 1
ATOM 899 C C . LYS A 1 117 ? 16.875 -4.195 -2.326 1 92.94 117 LYS A C 1
ATOM 901 O O . LYS A 1 117 ? 17.125 -5.387 -2.119 1 92.94 117 LYS A O 1
ATOM 906 N N . PRO A 1 118 ? 15.727 -3.662 -2.107 1 94.12 118 PRO A N 1
ATOM 907 C CA . PRO A 1 118 ? 14.656 -4.508 -1.582 1 94.12 118 PRO A CA 1
ATOM 908 C C . PRO A 1 118 ? 14.125 -5.504 -2.613 1 94.12 118 PRO A C 1
ATOM 910 O O . PRO A 1 118 ? 13.523 -6.516 -2.25 1 94.12 118 PRO A O 1
ATOM 913 N N . GLY A 1 119 ? 14.391 -5.195 -3.893 1 93.56 119 GLY A N 1
ATOM 914 C CA . GLY A 1 119 ? 13.75 -5.949 -4.957 1 93.56 119 GLY A CA 1
ATOM 915 C C . GLY A 1 119 ? 12.352 -5.465 -5.281 1 93.56 119 GLY A C 1
ATOM 916 O O . GLY A 1 119 ? 12.055 -4.277 -5.141 1 93.56 119 GLY A O 1
ATOM 917 N N . GLY A 1 120 ? 11.617 -6.309 -5.898 1 94 120 GLY A N 1
ATOM 918 C CA . GLY A 1 120 ? 10.266 -6.039 -6.363 1 94 120 GLY A CA 1
ATOM 919 C C . GLY A 1 120 ? 9.688 -7.168 -7.195 1 94 120 GLY A C 1
ATOM 920 O O . GLY A 1 120 ? 9.984 -8.344 -6.953 1 94 120 GLY A O 1
ATOM 921 N N . GLU A 1 121 ? 8.711 -6.797 -7.922 1 94.94 121 GLU A N 1
ATOM 922 C CA . GLU A 1 121 ? 8.094 -7.734 -8.859 1 94.94 121 GLU A CA 1
ATOM 923 C C . GLU A 1 121 ? 7.539 -8.953 -8.133 1 94.94 121 GLU A C 1
ATOM 925 O O . GLU A 1 121 ? 7.852 -10.094 -8.484 1 94.94 121 GLU A O 1
ATOM 930 N N . ILE A 1 122 ? 6.926 -8.703 -7.078 1 98.19 122 ILE A N 1
ATOM 931 C CA . ILE A 1 122 ? 6.184 -9.734 -6.363 1 98.19 122 ILE A CA 1
ATOM 932 C C . ILE A 1 122 ? 4.766 -9.836 -6.926 1 98.19 122 ILE A C 1
ATOM 934 O O . ILE A 1 122 ? 4.059 -8.828 -7.02 1 98.19 122 ILE A O 1
ATOM 938 N N . PHE A 1 123 ? 4.332 -11.055 -7.348 1 98.75 123 PHE A N 1
ATOM 939 C CA . PHE A 1 123 ? 3.045 -11.273 -7.996 1 98.75 123 PHE A CA 1
ATOM 940 C C . PHE A 1 123 ? 2.346 -12.492 -7.414 1 98.75 123 PHE A C 1
ATOM 942 O O . PHE A 1 123 ? 3 -13.414 -6.918 1 98.75 123 PHE A O 1
ATOM 949 N N . ILE A 1 124 ? 1.063 -12.438 -7.465 1 98.88 124 ILE A N 1
ATOM 950 C CA . ILE A 1 124 ? 0.302 -13.68 -7.535 1 98.88 124 ILE A CA 1
ATOM 951 C C . ILE A 1 124 ? 0.195 -14.133 -8.992 1 98.88 124 ILE A C 1
ATOM 953 O O . ILE A 1 124 ? -0.227 -13.367 -9.859 1 98.88 124 ILE A O 1
ATOM 957 N N . HIS A 1 125 ? 0.57 -15.383 -9.258 1 98.81 125 HIS A N 1
ATOM 958 C CA . HIS A 1 125 ? 0.549 -15.773 -10.664 1 98.81 125 HIS A CA 1
ATOM 959 C C . HIS A 1 125 ? 0.293 -17.266 -10.812 1 98.81 125 HIS A C 1
ATOM 961 O O . HIS A 1 125 ? 0.255 -18 -9.812 1 98.81 125 HIS A O 1
ATOM 967 N N . GLY A 1 126 ? 0.073 -17.656 -12.055 1 98.44 126 GLY A N 1
ATOM 968 C CA . GLY A 1 126 ? -0.141 -19.062 -12.367 1 98.44 126 GLY A CA 1
ATOM 969 C C . GLY A 1 126 ? 1.147 -19.812 -12.625 1 98.44 126 GLY A C 1
ATOM 970 O O . GLY A 1 126 ? 2.166 -19.547 -11.977 1 98.44 126 GLY A O 1
ATOM 971 N N . GLU A 1 127 ? 1.023 -20.828 -13.438 1 97.88 127 GLU A N 1
ATOM 972 C CA . GLU A 1 127 ? 2.133 -21.703 -13.766 1 97.88 127 GLU A CA 1
ATOM 973 C C . GLU A 1 127 ? 2.943 -21.172 -14.945 1 97.88 127 GLU A C 1
ATOM 975 O O . GLU A 1 127 ? 2.428 -20.391 -15.758 1 97.88 127 GLU A O 1
ATOM 980 N N . PRO A 1 128 ? 4.223 -21.656 -15.031 1 97.5 128 PRO A N 1
ATOM 981 C CA . PRO A 1 128 ? 5.004 -21.203 -16.188 1 97.5 128 PRO A CA 1
ATOM 982 C C . PRO A 1 128 ? 4.375 -21.609 -17.516 1 97.5 128 PRO A C 1
ATOM 984 O O . PRO A 1 128 ? 3.828 -22.719 -17.641 1 97.5 128 PRO A O 1
ATOM 987 N N . ASN A 1 129 ? 4.48 -20.734 -18.484 1 97 129 ASN A N 1
ATOM 988 C CA . ASN A 1 129 ? 3.928 -21.047 -19.797 1 97 129 ASN A CA 1
ATOM 989 C C . ASN A 1 129 ? 4.746 -22.109 -20.516 1 97 129 ASN A C 1
ATOM 991 O O . ASN A 1 129 ? 4.207 -22.891 -21.297 1 97 129 ASN A O 1
ATOM 995 N N . GLY A 1 130 ? 6.074 -22.141 -20.281 1 95.69 130 GLY A N 1
ATOM 996 C CA . GLY A 1 130 ? 6.941 -23.125 -20.891 1 95.69 130 GLY A CA 1
ATOM 997 C C . GLY A 1 130 ? 6.809 -24.5 -20.281 1 95.69 130 GLY A C 1
ATOM 998 O O . GLY A 1 130 ? 6.789 -24.641 -19.047 1 95.69 130 GLY A O 1
ATOM 999 N N . LEU A 1 131 ? 6.777 -25.531 -21.109 1 93.38 131 LEU A N 1
ATOM 1000 C CA . LEU A 1 131 ? 6.551 -26.906 -20.656 1 93.38 131 LEU A CA 1
ATOM 1001 C C . LEU A 1 131 ? 7.66 -27.359 -19.703 1 93.38 131 LEU A C 1
ATOM 1003 O O . LEU A 1 131 ? 7.391 -27.984 -18.672 1 93.38 131 LEU A O 1
ATOM 1007 N N . ARG A 1 132 ? 8.859 -27.125 -20.062 1 92.94 132 ARG A N 1
ATOM 1008 C CA . ARG A 1 132 ? 9.984 -27.531 -19.234 1 92.94 132 ARG A CA 1
ATOM 1009 C C . ARG A 1 132 ? 9.93 -26.891 -17.859 1 92.94 132 ARG A C 1
ATOM 1011 O O . ARG A 1 132 ? 10.117 -27.562 -16.844 1 92.94 132 ARG A O 1
ATOM 1018 N N . ASP A 1 133 ? 9.695 -25.594 -17.828 1 93.06 133 ASP A N 1
ATOM 1019 C CA . ASP A 1 133 ? 9.641 -24.859 -16.562 1 93.06 133 ASP A CA 1
ATOM 1020 C C . ASP A 1 133 ? 8.438 -25.297 -15.727 1 93.06 133 ASP A C 1
ATOM 1022 O O . ASP A 1 133 ? 8.516 -25.328 -14.5 1 93.06 133 ASP A O 1
ATOM 1026 N N . ARG A 1 134 ? 7.367 -25.578 -16.359 1 94.38 134 ARG A N 1
ATOM 1027 C CA . ARG A 1 134 ? 6.172 -26.047 -15.672 1 94.38 134 ARG A CA 1
ATOM 1028 C C . ARG A 1 134 ? 6.426 -27.391 -14.992 1 94.38 134 ARG A C 1
ATOM 1030 O O . ARG A 1 134 ? 6 -27.594 -13.852 1 94.38 134 ARG A O 1
ATOM 1037 N N . LYS A 1 135 ? 7.105 -28.281 -15.672 1 92.88 135 LYS A N 1
ATOM 1038 C CA . LYS A 1 135 ? 7.453 -29.578 -15.109 1 92.88 135 LYS A CA 1
ATOM 1039 C C . LYS A 1 135 ? 8.375 -29.422 -13.906 1 92.88 135 LYS A C 1
ATOM 1041 O O . LYS A 1 135 ? 8.227 -30.125 -12.906 1 92.88 135 LYS A O 1
ATOM 1046 N N . LYS A 1 136 ? 9.289 -28.562 -14 1 91.62 136 LYS A N 1
ATOM 1047 C CA . LYS A 1 136 ? 10.203 -28.297 -12.898 1 91.62 136 LYS A CA 1
ATOM 1048 C C . LYS A 1 136 ? 9.461 -27.75 -11.68 1 91.62 136 LYS A C 1
ATOM 1050 O O . LYS A 1 136 ? 9.727 -28.156 -10.547 1 91.62 136 LYS A O 1
ATOM 1055 N N . ALA A 1 137 ? 8.586 -26.844 -11.906 1 92.75 137 ALA A N 1
ATOM 1056 C CA . ALA A 1 137 ? 7.801 -26.234 -10.836 1 92.75 137 ALA A CA 1
ATOM 1057 C C . ALA A 1 137 ? 6.957 -27.281 -10.117 1 92.75 137 ALA A C 1
ATOM 1059 O O . ALA A 1 137 ? 6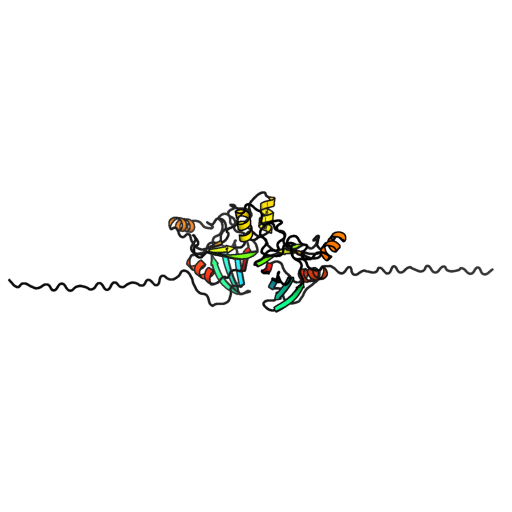.746 -27.203 -8.906 1 92.75 137 ALA A O 1
ATOM 1060 N N . LYS A 1 138 ? 6.512 -28.25 -10.844 1 91.31 138 LYS A N 1
ATOM 1061 C CA . LYS A 1 138 ? 5.672 -29.297 -10.266 1 91.31 138 LYS A CA 1
ATOM 1062 C C . LYS A 1 138 ? 6.477 -30.188 -9.32 1 91.31 138 LYS A C 1
ATOM 1064 O O . LYS A 1 138 ? 5.922 -30.781 -8.398 1 91.31 138 LYS A O 1
ATOM 1069 N N . LYS A 1 139 ? 7.742 -30.188 -9.555 1 90.75 139 LYS A N 1
ATOM 1070 C CA . LYS A 1 139 ? 8.594 -31.109 -8.805 1 90.75 139 LYS A CA 1
ATOM 1071 C C . LYS A 1 139 ? 9.148 -30.438 -7.547 1 90.75 139 LYS A C 1
ATOM 1073 O O . LYS A 1 139 ? 9.648 -31.125 -6.648 1 90.75 139 LYS A O 1
ATOM 1078 N N . GLN A 1 140 ? 9.117 -29.172 -7.449 1 90.38 140 GLN A N 1
ATOM 1079 C CA . GLN A 1 140 ? 9.734 -28.438 -6.348 1 90.38 140 GLN A CA 1
ATOM 1080 C C . GLN A 1 140 ? 8.734 -27.5 -5.68 1 90.38 140 GLN A C 1
ATOM 1082 O O . GLN A 1 140 ? 8.352 -26.484 -6.262 1 90.38 140 GLN A O 1
ATOM 1087 N N . PRO A 1 141 ? 8.445 -27.844 -4.453 1 91 141 PRO A N 1
ATOM 1088 C CA . PRO A 1 141 ? 7.605 -26.859 -3.754 1 91 141 PRO A CA 1
ATOM 1089 C C . PRO A 1 141 ? 8.328 -25.531 -3.506 1 91 141 PRO A C 1
ATOM 1091 O O . PRO A 1 141 ? 9.562 -25.516 -3.412 1 91 141 PRO A O 1
ATOM 1094 N N . ASP A 1 142 ? 7.543 -24.422 -3.475 1 96.25 142 ASP A N 1
ATOM 1095 C CA . ASP A 1 142 ? 8.109 -23.109 -3.18 1 96.25 142 ASP A CA 1
ATOM 1096 C C . ASP A 1 142 ? 9.242 -22.766 -4.148 1 96.25 142 ASP A C 1
ATOM 1098 O O . ASP A 1 142 ? 10.352 -22.422 -3.721 1 96.25 142 ASP A O 1
ATOM 1102 N N . TRP A 1 143 ? 8.82 -22.734 -5.367 1 95.75 143 TRP A N 1
ATOM 1103 C CA . TRP A 1 143 ? 9.797 -22.703 -6.449 1 95.75 143 TRP A CA 1
ATOM 1104 C C . TRP A 1 143 ? 10.039 -21.266 -6.918 1 95.75 143 TRP A C 1
ATOM 1106 O O . TRP A 1 143 ? 10.945 -21.016 -7.719 1 95.75 143 TRP A O 1
ATOM 1116 N N . THR A 1 144 ? 9.281 -20.312 -6.418 1 97.19 144 THR A N 1
ATOM 1117 C CA . THR A 1 144 ? 9.367 -18.969 -6.965 1 97.19 144 THR A CA 1
ATOM 1118 C C . THR A 1 144 ? 10.539 -18.219 -6.344 1 97.19 144 THR A C 1
ATOM 1120 O O . THR A 1 144 ? 11.211 -18.719 -5.445 1 97.19 144 THR A O 1
ATOM 1123 N N . ALA A 1 145 ? 10.781 -17.031 -6.855 1 95.44 145 ALA A N 1
ATOM 1124 C CA . ALA A 1 145 ? 11.805 -16.156 -6.297 1 95.44 145 ALA A CA 1
ATOM 1125 C C . ALA A 1 145 ? 11.195 -15.148 -5.328 1 95.44 145 ALA A C 1
ATOM 1127 O O . ALA A 1 145 ? 11.758 -14.07 -5.109 1 95.44 145 ALA A O 1
ATOM 1128 N N . GLY A 1 146 ? 10.016 -15.445 -4.844 1 97.88 146 GLY A N 1
ATOM 1129 C CA . GLY A 1 146 ? 9.359 -14.555 -3.9 1 97.88 146 GLY A CA 1
ATOM 1130 C C . GLY A 1 146 ? 7.875 -14.383 -4.176 1 97.88 146 GLY A C 1
ATOM 1131 O O . GLY A 1 146 ? 7.117 -13.969 -3.293 1 97.88 146 GLY A O 1
ATOM 1132 N N . CYS A 1 147 ? 7.473 -14.766 -5.348 1 98.56 147 CYS A N 1
ATOM 1133 C CA . CYS A 1 147 ? 6.082 -14.617 -5.766 1 98.56 147 CYS A CA 1
ATOM 1134 C C . CYS A 1 147 ? 5.199 -15.656 -5.082 1 98.56 147 CYS A C 1
ATOM 1136 O O . CYS A 1 147 ? 5.688 -16.5 -4.324 1 98.56 147 CYS A O 1
ATOM 1138 N N . ILE A 1 148 ? 3.953 -15.508 -5.301 1 98.81 148 ILE A N 1
ATOM 1139 C CA . ILE A 1 148 ? 2.939 -16.453 -4.855 1 98.81 148 ILE A CA 1
ATOM 1140 C C . ILE A 1 148 ? 2.336 -17.172 -6.062 1 98.81 148 ILE A C 1
ATOM 1142 O O . ILE A 1 148 ? 1.691 -16.547 -6.906 1 98.81 148 ILE A O 1
ATOM 1146 N N . ALA A 1 149 ? 2.482 -18.484 -6.094 1 98.81 149 ALA A N 1
ATOM 1147 C CA . ALA A 1 149 ? 2.051 -19.234 -7.27 1 98.81 149 ALA A CA 1
ATOM 1148 C C . ALA A 1 149 ? 0.819 -20.078 -6.965 1 98.81 149 ALA A C 1
ATOM 1150 O O . ALA A 1 149 ? 0.728 -20.688 -5.895 1 98.81 149 ALA A O 1
ATOM 1151 N N . VAL A 1 150 ? -0.072 -20.109 -7.898 1 98.69 150 VAL A N 1
ATOM 1152 C CA . VAL A 1 150 ? -1.251 -20.969 -7.883 1 98.69 150 VAL A CA 1
ATOM 1153 C C . VAL A 1 150 ? -1.388 -21.688 -9.227 1 98.69 150 VAL A C 1
ATOM 1155 O O . VAL A 1 150 ? -0.555 -21.516 -10.117 1 98.69 150 VAL A O 1
ATOM 1158 N N . LYS A 1 151 ? -2.369 -22.516 -9.289 1 97.88 151 LYS A N 1
ATOM 1159 C CA . LYS A 1 151 ? -2.641 -23.203 -10.547 1 97.88 151 LYS A CA 1
ATOM 1160 C C . LYS A 1 151 ? -3.252 -22.25 -11.57 1 97.88 151 LYS A C 1
ATOM 1162 O O . LYS A 1 151 ? -3.826 -21.234 -11.211 1 97.88 151 LYS A O 1
ATOM 1167 N N . ASN A 1 152 ? -3.172 -22.625 -12.836 1 97.88 152 ASN A N 1
ATOM 1168 C CA . ASN A 1 152 ? -3.654 -21.766 -13.914 1 97.88 152 ASN A CA 1
ATOM 1169 C C . ASN A 1 152 ? -5.152 -21.5 -13.789 1 97.88 152 ASN A C 1
ATOM 1171 O O . ASN A 1 152 ? -5.609 -20.375 -13.992 1 97.88 152 ASN A O 1
ATOM 1175 N N . ASP A 1 153 ? -5.918 -22.5 -13.547 1 98.06 153 ASP A N 1
ATOM 1176 C CA . ASP A 1 153 ? -7.355 -22.297 -13.414 1 98.06 153 ASP A CA 1
ATOM 1177 C C . ASP A 1 153 ? -7.68 -21.406 -12.219 1 98.06 153 ASP A C 1
ATOM 1179 O O . ASP A 1 153 ? -8.641 -20.641 -12.258 1 98.06 153 ASP A O 1
ATOM 1183 N N . GLU A 1 154 ? -6.82 -21.5 -11.25 1 98.69 154 GLU A N 1
ATOM 1184 C CA . GLU A 1 154 ? -7.027 -20.703 -10.047 1 98.69 154 GLU A CA 1
ATOM 1185 C C . GLU A 1 154 ? -6.691 -19.234 -10.289 1 98.69 154 GLU A C 1
ATOM 1187 O O . GLU A 1 154 ? -7.422 -18.344 -9.852 1 98.69 154 GLU A O 1
ATOM 1192 N N . ILE A 1 155 ? -5.605 -18.969 -10.969 1 98.81 155 ILE A N 1
ATOM 1193 C CA . ILE A 1 155 ? -5.27 -17.562 -11.219 1 98.81 155 ILE A CA 1
ATOM 1194 C C . ILE A 1 155 ? -6.301 -16.953 -12.156 1 98.81 155 ILE A C 1
ATOM 1196 O O . ILE A 1 155 ? -6.566 -15.742 -12.086 1 98.81 155 ILE A O 1
ATOM 1200 N N . GLU A 1 156 ? -6.93 -17.719 -13.031 1 98.56 156 GLU A N 1
ATOM 1201 C CA . GLU A 1 156 ? -8.023 -17.203 -13.852 1 98.56 156 GLU A CA 1
ATOM 1202 C C . GLU A 1 156 ? -9.18 -16.719 -12.984 1 98.56 156 GLU A C 1
ATOM 1204 O O . GLU A 1 156 ? -9.742 -15.648 -13.234 1 98.56 156 GLU A O 1
ATOM 1209 N N . GLU A 1 157 ? -9.484 -17.484 -12.008 1 98.62 157 GLU A N 1
ATOM 1210 C CA . GLU A 1 157 ? -10.547 -17.125 -11.086 1 98.62 157 GLU A CA 1
ATOM 1211 C C . GLU A 1 157 ? -10.164 -15.898 -10.258 1 98.62 157 GLU A C 1
ATOM 1213 O O . GLU A 1 157 ? -10.945 -14.945 -10.148 1 98.62 157 GLU A O 1
ATOM 1218 N N . ILE A 1 158 ? -8.992 -15.953 -9.742 1 98.81 158 ILE A N 1
ATOM 1219 C CA . ILE A 1 158 ? -8.484 -14.875 -8.898 1 98.81 158 ILE A CA 1
ATOM 1220 C C . ILE A 1 158 ? -8.445 -13.578 -9.695 1 98.81 158 ILE A C 1
ATOM 1222 O O . ILE A 1 158 ? -8.852 -12.523 -9.195 1 98.81 158 ILE A O 1
ATOM 1226 N N . TYR A 1 159 ? -7.949 -13.641 -10.891 1 98.75 159 TYR A N 1
ATOM 1227 C CA . TYR A 1 159 ? -7.828 -12.5 -11.781 1 98.75 159 TYR A CA 1
ATOM 1228 C C . TYR A 1 159 ? -9.188 -11.852 -12.031 1 98.75 159 TYR A C 1
ATOM 1230 O O . TYR A 1 159 ? -9.289 -10.633 -12.148 1 98.75 159 TYR A O 1
ATOM 1238 N N . ALA A 1 160 ? -10.219 -12.625 -12.094 1 98.5 160 ALA A N 1
ATOM 1239 C CA . ALA A 1 160 ? -11.578 -12.141 -12.312 1 98.5 160 ALA A CA 1
ATOM 1240 C C . ALA A 1 160 ? -12.148 -11.516 -11.047 1 98.5 160 ALA A C 1
ATOM 1242 O O . ALA A 1 160 ? -12.883 -10.531 -11.117 1 98.5 160 ALA A O 1
ATOM 1243 N N . MET A 1 161 ? -11.773 -12.039 -9.945 1 98.75 161 MET A N 1
ATOM 1244 C CA . MET A 1 161 ? -12.43 -11.68 -8.695 1 98.75 161 MET A CA 1
ATOM 1245 C C . MET A 1 161 ? -11.773 -10.453 -8.078 1 98.75 161 MET A C 1
ATOM 1247 O O . MET A 1 161 ? -12.445 -9.641 -7.434 1 98.75 161 MET A O 1
ATOM 1251 N N . VAL A 1 162 ? -10.492 -10.312 -8.242 1 98.69 162 VAL A N 1
ATOM 1252 C CA . VAL A 1 162 ? -9.719 -9.344 -7.473 1 98.69 162 VAL A CA 1
ATOM 1253 C C . VAL A 1 162 ? -9.508 -8.078 -8.297 1 98.69 162 VAL A C 1
ATOM 1255 O O . VAL A 1 162 ? -9.047 -8.148 -9.445 1 98.69 162 VAL A O 1
ATOM 1258 N N . ARG A 1 163 ? -9.75 -6.961 -7.645 1 96.69 163 ARG A N 1
ATOM 1259 C CA . ARG A 1 163 ? -9.555 -5.676 -8.305 1 96.69 163 ARG A CA 1
ATOM 1260 C C . ARG A 1 163 ? -8.266 -5.008 -7.836 1 96.69 163 ARG A C 1
ATOM 1262 O O . ARG A 1 163 ? -7.801 -5.262 -6.727 1 96.69 163 ARG A O 1
ATOM 1269 N N . ASP A 1 164 ? -7.734 -4.156 -8.703 1 95.31 164 ASP A N 1
ATOM 1270 C CA . ASP A 1 164 ? -6.637 -3.307 -8.25 1 95.31 164 ASP A CA 1
ATOM 1271 C C . ASP A 1 164 ? -7.059 -2.447 -7.062 1 95.31 164 ASP A C 1
ATOM 1273 O O . ASP A 1 164 ? -8.18 -1.935 -7.027 1 95.31 164 ASP A O 1
ATOM 1277 N N . GLY A 1 165 ? -6.137 -2.273 -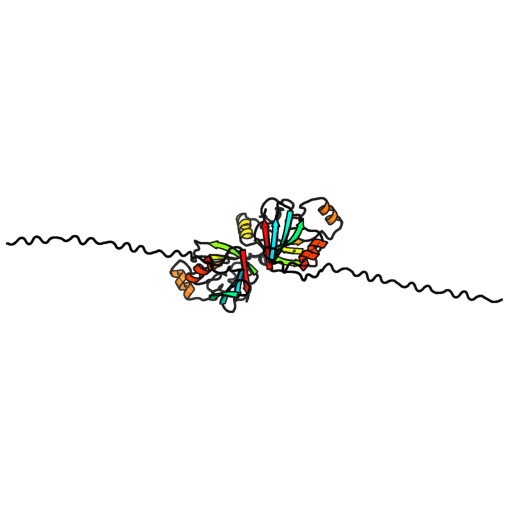6.133 1 94.56 165 GLY A N 1
ATOM 1278 C CA . GLY A 1 165 ? -6.461 -1.515 -4.938 1 94.56 165 GLY A CA 1
ATOM 1279 C C . GLY A 1 165 ? -6.855 -2.391 -3.762 1 94.56 165 GLY A C 1
ATOM 1280 O O . GLY A 1 165 ? -6.953 -1.913 -2.629 1 94.56 165 GLY A O 1
ATOM 1281 N N . THR A 1 166 ? -7.07 -3.676 -4.043 1 97.5 166 THR A N 1
ATOM 1282 C CA . THR A 1 166 ? -7.438 -4.602 -2.977 1 97.5 166 THR A CA 1
ATOM 1283 C C . THR A 1 166 ? -6.289 -4.773 -1.989 1 97.5 166 THR A C 1
ATOM 1285 O O . THR A 1 166 ? -5.129 -4.895 -2.393 1 97.5 166 THR A O 1
ATOM 1288 N N . VAL A 1 167 ? -6.621 -4.758 -0.693 1 97.81 167 VAL A N 1
ATOM 1289 C CA . VAL A 1 167 ? -5.621 -4.941 0.356 1 97.81 167 VAL A CA 1
ATOM 1290 C C . VAL A 1 167 ? -5.211 -6.41 0.43 1 97.81 167 VAL A C 1
ATOM 1292 O O . VAL A 1 167 ? -6.059 -7.301 0.357 1 97.81 167 VAL A O 1
ATOM 1295 N N . ILE A 1 168 ? -3.957 -6.621 0.561 1 98.56 168 ILE A N 1
ATOM 1296 C CA . ILE A 1 168 ? -3.438 -7.973 0.734 1 98.56 168 ILE A CA 1
ATOM 1297 C C . ILE A 1 168 ? -2.514 -8.016 1.948 1 98.56 168 ILE A C 1
ATOM 1299 O O . ILE A 1 168 ? -1.642 -7.16 2.105 1 98.56 168 ILE A O 1
ATOM 1303 N N . THR A 1 169 ? -2.746 -8.984 2.824 1 98.5 169 THR A N 1
ATOM 1304 C CA . THR A 1 169 ? -1.917 -9.172 4.012 1 98.5 169 THR A CA 1
ATOM 1305 C C . THR A 1 169 ? -1.234 -10.539 3.988 1 98.5 169 THR A C 1
ATOM 1307 O O . THR A 1 169 ? -1.898 -11.562 3.842 1 98.5 169 THR A O 1
ATOM 1310 N N . LEU A 1 170 ? 0.034 -10.523 4.023 1 98.5 170 LEU A N 1
ATOM 1311 C CA . LEU A 1 170 ? 0.846 -11.734 4.09 1 98.5 170 LEU A CA 1
ATOM 1312 C C . LEU A 1 170 ? 1.394 -11.945 5.5 1 98.5 170 LEU A C 1
ATOM 1314 O O . LEU A 1 170 ? 2.074 -11.07 6.043 1 98.5 170 LEU A O 1
ATOM 1318 N N . ARG A 1 171 ? 1.128 -13.102 6.016 1 97.12 171 ARG A N 1
ATOM 1319 C CA . ARG A 1 171 ? 1.559 -13.414 7.375 1 97.12 171 ARG A CA 1
ATOM 1320 C C . ARG A 1 171 ? 2.361 -14.711 7.406 1 97.12 171 ARG A C 1
ATOM 1322 O O . ARG A 1 171 ? 2.301 -15.508 6.469 1 97.12 171 ARG A O 1
ATOM 1329 N N . ALA A 1 172 ? 3.006 -14.953 8.508 1 95.56 172 ALA A N 1
ATOM 1330 C CA . ALA A 1 172 ? 3.816 -16.156 8.68 1 95.56 172 ALA A CA 1
ATOM 1331 C C . ALA A 1 172 ? 2.938 -17.391 8.82 1 95.56 172 ALA A C 1
ATOM 1333 O O . ALA A 1 172 ? 1.822 -17.312 9.344 1 95.56 172 ALA A O 1
ATOM 1334 N N . MET B 1 1 ? 0.854 47.969 80.562 1 30.88 1 MET B N 1
ATOM 1335 C CA . MET B 1 1 ? 1.476 48 79.25 1 30.88 1 MET B CA 1
ATOM 1336 C C . MET B 1 1 ? 1.2 46.719 78.5 1 30.88 1 MET B C 1
ATOM 1338 O O . MET B 1 1 ? 1.673 45.656 78.875 1 30.88 1 MET B O 1
ATOM 1342 N N . ASP B 1 2 ? -0.076 46.562 78.062 1 38.12 2 ASP B N 1
ATOM 1343 C CA . ASP B 1 2 ? -0.806 45.5 77.438 1 38.12 2 ASP B CA 1
ATOM 1344 C C . ASP B 1 2 ? -0.249 45.25 76.062 1 38.12 2 ASP B C 1
ATOM 1346 O O . ASP B 1 2 ? -0.347 46.094 75.125 1 38.12 2 ASP B O 1
ATOM 1350 N N . ARG B 1 3 ? 1.043 44.719 76 1 43.31 3 ARG B N 1
ATOM 1351 C CA . ARG B 1 3 ? 1.666 44.406 74.688 1 43.31 3 ARG B CA 1
ATOM 1352 C C . ARG B 1 3 ? 0.75 43.531 73.875 1 43.31 3 ARG B C 1
ATOM 1354 O O . ARG B 1 3 ? 0.344 42.438 74.312 1 43.31 3 ARG B O 1
ATOM 1361 N N . ARG B 1 4 ? -0.105 44.125 73 1 42.69 4 ARG B N 1
ATOM 1362 C CA . ARG B 1 4 ? -0.909 43.562 71.938 1 42.69 4 ARG B CA 1
ATOM 1363 C C . ARG B 1 4 ? -0.071 42.688 71.062 1 42.69 4 ARG B C 1
ATOM 1365 O O . ARG B 1 4 ? 0.937 43.125 70.5 1 42.69 4 ARG B O 1
ATOM 1372 N N . HIS B 1 5 ? 0.138 41.375 71.375 1 38.84 5 HIS B N 1
ATOM 1373 C CA . HIS B 1 5 ? 0.738 40.344 70.562 1 38.84 5 HIS B CA 1
ATOM 1374 C C . HIS B 1 5 ? 0.091 40.281 69.188 1 38.84 5 HIS B C 1
ATOM 1376 O O . HIS B 1 5 ? -1.129 40.156 69.062 1 38.84 5 HIS B O 1
ATOM 1382 N N . PHE B 1 6 ? 0.407 41.188 68.25 1 36.56 6 PHE B N 1
ATOM 1383 C CA . PHE B 1 6 ? 0.033 41.125 66.812 1 36.56 6 PHE B CA 1
ATOM 1384 C C . PHE B 1 6 ? 0.292 39.719 66.25 1 36.56 6 PHE B C 1
ATOM 1386 O O . PHE B 1 6 ? 1.434 39.25 66.25 1 36.56 6 PHE B O 1
ATOM 1393 N N . GLY B 1 7 ? -0.593 38.75 66.5 1 39.66 7 GLY B N 1
ATOM 1394 C CA . GLY B 1 7 ? -0.614 37.438 65.875 1 39.66 7 GLY B CA 1
ATOM 1395 C C . GLY B 1 7 ? -0.486 37.5 64.375 1 39.66 7 GLY B C 1
ATOM 1396 O O . GLY B 1 7 ? -1.296 38.156 63.688 1 39.66 7 GLY B O 1
ATOM 1397 N N . LEU B 1 8 ? 0.743 37.719 63.844 1 41.44 8 LEU B N 1
ATOM 1398 C CA . LEU B 1 8 ? 1.01 37.594 62.406 1 41.44 8 LEU B CA 1
ATOM 1399 C C . LEU B 1 8 ? 0.362 36.344 61.844 1 41.44 8 LEU B C 1
ATOM 1401 O O . LEU B 1 8 ? 0.677 35.219 62.25 1 41.44 8 LEU B O 1
ATOM 1405 N N . GLY B 1 9 ? -0.943 36.375 61.5 1 38.06 9 GLY B N 1
ATOM 1406 C CA . GLY B 1 9 ? -1.596 35.344 60.719 1 38.06 9 GLY B CA 1
ATOM 1407 C C . GLY B 1 9 ? -0.829 34.969 59.438 1 38.06 9 GLY B C 1
ATOM 1408 O O . GLY B 1 9 ? -0.485 35.844 58.656 1 38.06 9 GLY B O 1
ATOM 1409 N N . ALA B 1 10 ? 0.058 33.969 59.5 1 42.78 10 ALA B N 1
ATOM 1410 C CA . ALA B 1 10 ? 0.7 33.375 58.344 1 42.78 10 ALA B CA 1
ATOM 1411 C C . ALA B 1 10 ? -0.321 33.062 57.25 1 42.78 10 ALA B C 1
ATOM 1413 O O . ALA B 1 10 ? -1.271 32.312 57.469 1 42.78 10 ALA B O 1
ATOM 1414 N N . ALA B 1 11 ? -0.624 34.031 56.406 1 42.72 11 ALA B N 1
ATOM 1415 C CA . ALA B 1 11 ? -1.357 33.719 55.188 1 42.72 11 ALA B CA 1
ATOM 1416 C C . ALA B 1 11 ? -0.784 32.5 54.5 1 42.72 11 ALA B C 1
ATOM 1418 O O . ALA B 1 11 ? 0.397 32.469 54.125 1 42.72 11 ALA B O 1
ATOM 1419 N N . ALA B 1 12 ? -1.233 31.25 54.844 1 41.56 12 ALA B N 1
ATOM 1420 C CA . ALA B 1 12 ? -0.966 30.047 54.031 1 41.56 12 ALA B CA 1
ATOM 1421 C C . ALA B 1 12 ? -1.251 30.297 52.562 1 41.56 12 ALA B C 1
ATOM 1423 O O . ALA B 1 12 ? -2.383 30.609 52.188 1 41.56 12 ALA B O 1
ATOM 1424 N N . ALA B 1 13 ? -0.304 30.797 51.812 1 43.16 13 ALA B N 1
ATOM 1425 C CA . ALA B 1 13 ? -0.4 30.75 50.375 1 43.16 13 ALA B CA 1
ATOM 1426 C C . ALA B 1 13 ? -0.858 29.375 49.906 1 43.16 13 ALA B C 1
ATOM 1428 O O . ALA B 1 13 ? -0.168 28.375 50.125 1 43.16 13 ALA B O 1
ATOM 1429 N N . LEU B 1 14 ? -2.154 29.062 49.938 1 42.12 14 LEU B N 1
ATOM 1430 C CA . LEU B 1 14 ? -2.66 27.922 49.188 1 42.12 14 LEU B CA 1
ATOM 1431 C C . LEU B 1 14 ? -2.072 27.891 47.781 1 42.12 14 LEU B C 1
ATOM 1433 O O . LEU B 1 14 ? -2.256 28.844 47 1 42.12 14 LEU B O 1
ATOM 1437 N N . GLY B 1 15 ? -0.894 27.391 47.625 1 41.91 15 GLY B N 1
ATOM 1438 C CA . GLY B 1 15 ? -0.439 27.047 46.281 1 41.91 15 GLY B CA 1
ATOM 1439 C C . GLY B 1 15 ? -1.508 26.375 45.469 1 41.91 15 GLY B C 1
ATOM 1440 O O . GLY B 1 15 ? -1.91 25.25 45.75 1 41.91 15 GLY B O 1
ATOM 1441 N N . LEU B 1 16 ? -2.475 27.125 44.938 1 42.16 16 LEU B N 1
ATOM 1442 C CA . LEU B 1 16 ? -3.279 26.547 43.875 1 42.16 16 LEU B CA 1
ATOM 1443 C C . LEU B 1 16 ? -2.4 25.797 42.875 1 42.16 16 LEU B C 1
ATOM 1445 O O . LEU B 1 16 ? -1.548 26.391 42.219 1 42.16 16 LEU B O 1
ATOM 1449 N N . SER B 1 17 ? -1.943 24.641 43.25 1 44.41 17 SER B N 1
ATOM 1450 C CA . SER B 1 17 ? -1.479 23.781 42.156 1 44.41 17 SER B CA 1
ATOM 1451 C C . SER B 1 17 ? -2.445 23.812 41 1 44.41 17 SER B C 1
ATOM 1453 O O . SER B 1 17 ? -3.562 23.297 41.094 1 44.41 17 SER B O 1
ATOM 1455 N N . ALA B 1 18 ? -2.451 24.859 40.219 1 44.12 18 ALA B N 1
ATOM 1456 C CA . ALA B 1 18 ? -3.066 24.719 38.906 1 44.12 18 ALA B CA 1
ATOM 1457 C C . ALA B 1 18 ? -2.746 23.344 38.312 1 44.12 18 ALA B C 1
ATOM 1459 O O . ALA B 1 18 ? -1.595 23.062 37.969 1 44.12 18 ALA B O 1
ATOM 1460 N N . CYS B 1 19 ? -3.232 22.266 38.844 1 44.22 19 CYS B N 1
ATOM 1461 C CA . CYS B 1 19 ? -3.246 21.062 38 1 44.22 19 CYS B CA 1
ATOM 1462 C C . CYS B 1 19 ? -3.518 21.422 36.562 1 44.22 19 CYS B C 1
ATOM 1464 O O . CYS B 1 19 ? -4.656 21.703 36.188 1 44.22 19 CYS B O 1
ATOM 1466 N N . GLY B 1 20 ? -2.83 22.219 35.969 1 43.12 20 GLY B N 1
ATOM 1467 C CA . GLY B 1 20 ? -2.98 22.312 34.531 1 43.12 20 GLY B CA 1
ATOM 1468 C C . GLY B 1 20 ? -3.277 20.969 33.875 1 43.12 20 GLY B C 1
ATOM 1469 O O . GLY B 1 20 ? -2.502 20.031 34 1 43.12 20 GLY B O 1
ATOM 1470 N N . SER B 1 21 ? -4.398 20.422 33.844 1 44.25 21 SER B N 1
ATOM 1471 C CA . SER B 1 21 ? -4.773 19.297 33 1 44.25 21 SER B CA 1
ATOM 1472 C C . SER B 1 21 ? -3.99 19.312 31.672 1 44.25 21 SER B C 1
ATOM 1474 O O . SER B 1 21 ? -4.184 20.188 30.844 1 44.25 21 SER B O 1
ATOM 1476 N N . GLN B 1 22 ? -2.725 19.25 31.625 1 49.34 22 GLN B N 1
ATOM 1477 C CA . GLN B 1 22 ? -1.96 19.109 30.391 1 49.34 22 GLN B CA 1
ATOM 1478 C C . GLN B 1 22 ? -2.701 18.25 29.375 1 49.34 22 GLN B C 1
ATOM 1480 O O . GLN B 1 22 ? -2.9 17.047 29.594 1 49.34 22 GLN B O 1
ATOM 1485 N N . ASP B 1 23 ? -3.691 18.828 28.688 1 63.5 23 ASP B N 1
ATOM 1486 C CA . ASP B 1 23 ? -4.527 18.141 27.703 1 63.5 23 ASP B CA 1
ATOM 1487 C C . ASP B 1 23 ? -3.686 17.281 26.781 1 63.5 23 ASP B C 1
ATOM 1489 O O . ASP B 1 23 ? -2.748 17.766 26.141 1 63.5 23 ASP B O 1
ATOM 1493 N N . SER B 1 24 ? -3.596 16.094 26.906 1 86.12 24 SER B N 1
ATOM 1494 C CA . SER B 1 24 ? -2.865 15.094 26.141 1 86.12 24 SER B CA 1
ATOM 1495 C C . SER B 1 24 ? -3.123 15.266 24.641 1 86.12 24 SER B C 1
ATOM 1497 O O . SER B 1 24 ? -4.258 15.508 24.219 1 86.12 24 SER B O 1
ATOM 1499 N N . LYS B 1 25 ? -2.115 15.484 23.797 1 92.94 25 LYS B N 1
ATOM 1500 C CA . LYS B 1 25 ? -2.219 15.539 22.344 1 92.94 25 LYS B CA 1
ATOM 1501 C C . LYS B 1 25 ? -2.812 14.25 21.781 1 92.94 25 LYS B C 1
ATOM 1503 O O . LYS B 1 25 ? -3.115 14.172 20.594 1 92.94 25 LYS B O 1
ATOM 1508 N N . PHE B 1 26 ? -2.988 13.297 22.625 1 95.38 26 PHE B N 1
ATOM 1509 C CA . PHE B 1 26 ? -3.59 12.039 22.203 1 95.38 26 PHE B CA 1
ATOM 1510 C C . PHE B 1 26 ? -5.074 12.008 22.547 1 95.38 26 PHE B C 1
ATOM 1512 O O . PHE B 1 26 ? -5.445 11.859 23.703 1 95.38 26 PHE B O 1
ATOM 1519 N N . ARG B 1 27 ? -5.812 12.086 21.469 1 95.5 27 ARG B N 1
ATOM 1520 C CA . ARG B 1 27 ? -7.266 12.016 21.609 1 95.5 27 ARG B CA 1
ATOM 1521 C C . ARG B 1 27 ? -7.758 10.578 21.5 1 95.5 27 ARG B C 1
ATOM 1523 O O . ARG B 1 27 ? -7.023 9.695 21.031 1 95.5 27 ARG B O 1
ATOM 1530 N N . ARG B 1 28 ? -8.977 10.414 21.938 1 95.19 28 ARG B N 1
ATOM 1531 C CA . ARG B 1 28 ? -9.664 9.133 21.781 1 95.19 28 ARG B CA 1
ATOM 1532 C C . ARG B 1 28 ? -10.828 9.25 20.797 1 95.19 28 ARG B C 1
ATOM 1534 O O . ARG B 1 28 ? -11.477 10.297 20.71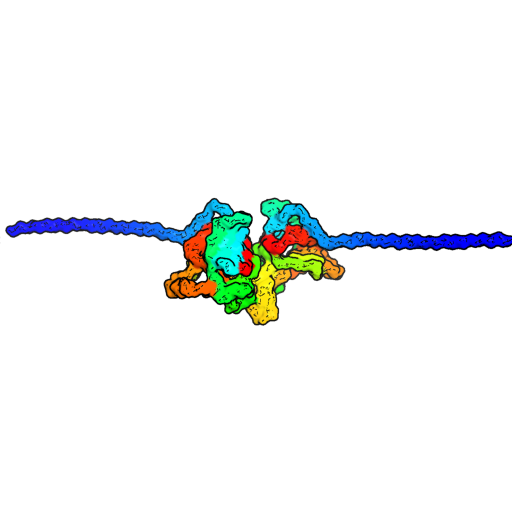9 1 95.19 28 ARG B O 1
ATOM 1541 N N . TYR B 1 29 ? -11.062 8.336 20.078 1 97.38 29 TYR B N 1
ATOM 1542 C CA . TYR B 1 29 ? -12.148 8.32 19.109 1 97.38 29 TYR B CA 1
ATOM 1543 C C . TYR B 1 29 ? -12.977 7.051 19.234 1 97.38 29 TYR B C 1
ATOM 1545 O O . TYR B 1 29 ? -12.43 5.941 19.203 1 97.38 29 TYR B O 1
ATOM 1553 N N . TYR B 1 30 ? -14.344 7.164 19.281 1 96.62 30 TYR B N 1
ATOM 1554 C CA . TYR B 1 30 ? -15.242 6.035 19.453 1 96.62 30 TYR B CA 1
ATOM 1555 C C . TYR B 1 30 ? -16.297 5.984 18.344 1 96.62 30 TYR B C 1
ATOM 1557 O O . TYR B 1 30 ? -17.281 5.258 18.453 1 96.62 30 TYR B O 1
ATOM 1565 N N . GLY B 1 31 ? -16.141 6.789 17.406 1 97.19 31 GLY B N 1
ATOM 1566 C CA . GLY B 1 31 ? -17.062 6.812 16.281 1 97.19 31 GLY B CA 1
ATOM 1567 C C . GLY B 1 31 ? -16.828 5.699 15.281 1 97.19 31 GLY B C 1
ATOM 1568 O O . GLY B 1 31 ? -16.109 4.738 15.57 1 97.19 31 GLY B O 1
ATOM 1569 N N . PRO B 1 32 ? -17.469 5.797 14.18 1 97.75 32 PRO B N 1
ATOM 1570 C CA . PRO B 1 32 ? -17.281 4.793 13.133 1 97.75 32 PRO B CA 1
ATOM 1571 C C . PRO B 1 32 ? -15.828 4.723 12.648 1 97.75 32 PRO B C 1
ATOM 1573 O O . PRO B 1 32 ? -15.141 5.746 12.594 1 97.75 32 PRO B O 1
ATOM 1576 N N . ALA B 1 33 ? -15.469 3.566 12.242 1 97.06 33 ALA B N 1
ATOM 1577 C CA . ALA B 1 33 ? -14.102 3.367 11.773 1 97.06 33 ALA B CA 1
ATOM 1578 C C . ALA B 1 33 ? -13.836 4.156 10.492 1 97.06 33 ALA B C 1
ATOM 1580 O O . ALA B 1 33 ? -14.695 4.215 9.609 1 97.06 33 ALA B O 1
ATOM 1581 N N . VAL B 1 34 ? -12.695 4.75 10.359 1 98.25 34 VAL B N 1
ATOM 1582 C CA . VAL B 1 34 ? -12.234 5.301 9.086 1 98.25 34 VAL B CA 1
ATOM 1583 C C . VAL B 1 34 ? -11.781 4.168 8.172 1 98.25 34 VAL B C 1
ATOM 1585 O O . VAL B 1 34 ? -10.781 3.5 8.453 1 98.25 34 VAL B O 1
ATOM 1588 N N . THR B 1 35 ? -12.469 4.008 7.055 1 96.62 35 THR B N 1
ATOM 1589 C CA . THR B 1 35 ? -12.164 2.889 6.168 1 96.62 35 THR B CA 1
ATOM 1590 C C . THR B 1 35 ? -11.258 3.336 5.027 1 96.62 35 THR B C 1
ATOM 1592 O O . THR B 1 35 ? -10.617 2.51 4.375 1 96.62 35 THR B O 1
ATOM 1595 N N . SER B 1 36 ? -11.242 4.641 4.781 1 98.19 36 SER B N 1
ATOM 1596 C CA . SER B 1 36 ? -10.359 5.16 3.746 1 98.19 36 SER B CA 1
ATOM 1597 C C . SER B 1 36 ? -10.164 6.668 3.887 1 98.19 36 SER B C 1
ATOM 1599 O O . SER B 1 36 ? -10.938 7.336 4.578 1 98.19 36 SER B O 1
ATOM 1601 N N . ILE B 1 37 ? -9.102 7.148 3.318 1 98.81 37 ILE B N 1
ATOM 1602 C CA . ILE B 1 37 ? -8.773 8.562 3.23 1 98.81 37 ILE B CA 1
ATOM 1603 C C . ILE B 1 37 ? -8.664 8.984 1.766 1 98.81 37 ILE B C 1
ATOM 1605 O O . ILE B 1 37 ? -8.094 8.258 0.946 1 98.81 37 ILE B O 1
ATOM 1609 N N . VAL B 1 38 ? -9.219 10.109 1.405 1 98.81 38 VAL B N 1
ATOM 1610 C CA . VAL B 1 38 ? -9.094 10.656 0.058 1 98.81 38 VAL B CA 1
ATOM 1611 C C . VAL B 1 38 ? -8.531 12.07 0.126 1 98.81 38 VAL B C 1
ATOM 1613 O O . VAL B 1 38 ? -9 12.898 0.91 1 98.81 38 VAL B O 1
ATOM 1616 N N . ILE B 1 39 ? -7.516 12.289 -0.581 1 98.81 39 ILE B N 1
ATOM 1617 C CA . ILE B 1 39 ? -6.973 13.641 -0.728 1 98.81 39 ILE B CA 1
ATOM 1618 C C . ILE B 1 39 ? -7.227 14.148 -2.145 1 98.81 39 ILE B C 1
ATOM 1620 O O . ILE B 1 39 ? -6.859 13.484 -3.121 1 98.81 39 ILE B O 1
ATOM 1624 N N . ASN B 1 40 ? -7.863 15.203 -2.256 1 98.5 40 ASN B N 1
ATOM 1625 C CA . ASN B 1 40 ? -7.973 15.969 -3.492 1 98.5 40 ASN B CA 1
ATOM 1626 C C . ASN B 1 40 ? -6.965 17.109 -3.535 1 98.5 40 ASN B C 1
ATOM 1628 O O . ASN B 1 40 ? -7.168 18.156 -2.906 1 98.5 40 ASN B O 1
ATOM 1632 N N . LYS B 1 41 ? -5.922 16.953 -4.301 1 98.56 41 LYS B N 1
ATOM 1633 C CA . LYS B 1 41 ? -4.812 17.891 -4.285 1 98.56 41 LYS B CA 1
ATOM 1634 C C . LYS B 1 41 ? -5.234 19.234 -4.867 1 98.56 41 LYS B C 1
ATOM 1636 O O . LYS B 1 41 ? -4.824 20.297 -4.375 1 98.56 41 LYS B O 1
ATOM 1641 N N . GLY B 1 42 ? -5.977 19.188 -5.914 1 97.81 42 GLY B N 1
ATOM 1642 C CA . GLY B 1 42 ? -6.43 20.438 -6.527 1 97.81 42 GLY B CA 1
ATOM 1643 C C . GLY B 1 42 ? -7.258 21.297 -5.594 1 97.81 42 GLY B C 1
ATOM 1644 O O . GLY B 1 42 ? -7.07 22.516 -5.527 1 97.81 42 GLY B O 1
ATOM 1645 N N . ALA B 1 43 ? -8.148 20.688 -4.84 1 97.81 43 ALA B N 1
ATOM 1646 C CA . ALA B 1 43 ? -9.039 21.391 -3.928 1 97.81 43 ALA B CA 1
ATOM 1647 C C . ALA B 1 43 ? -8.359 21.656 -2.588 1 97.81 43 ALA B C 1
ATOM 1649 O O . ALA B 1 43 ? -8.883 22.391 -1.752 1 97.81 43 ALA B O 1
ATOM 1650 N N . ARG B 1 44 ? -7.211 21.016 -2.357 1 98.31 44 ARG B N 1
ATOM 1651 C CA . ARG B 1 44 ? -6.504 21.078 -1.082 1 98.31 44 ARG B CA 1
ATOM 1652 C C . ARG B 1 44 ? -7.395 20.625 0.066 1 98.31 44 ARG B C 1
ATOM 1654 O O . ARG B 1 44 ? -7.496 21.297 1.09 1 98.31 44 ARG B O 1
ATOM 1661 N N . LYS B 1 45 ? -7.977 19.422 -0.219 1 98.81 45 LYS B N 1
ATOM 1662 C CA . LYS B 1 45 ? -8.867 18.859 0.787 1 98.81 45 LYS B CA 1
ATOM 1663 C C . LYS B 1 45 ? -8.547 17.375 1.035 1 98.81 45 LYS B C 1
ATOM 1665 O O . LYS B 1 45 ? -8.211 16.656 0.103 1 98.81 45 LYS B O 1
ATOM 1670 N N . MET B 1 46 ? -8.68 17.016 2.27 1 98.88 46 MET B N 1
ATOM 1671 C CA . MET B 1 46 ? -8.594 15.625 2.697 1 98.88 46 MET B CA 1
ATOM 1672 C C . MET B 1 46 ? -9.898 15.18 3.354 1 98.88 46 MET B C 1
ATOM 1674 O O . MET B 1 46 ? -10.477 15.914 4.156 1 98.88 46 MET B O 1
ATOM 1678 N N . TYR B 1 47 ? -10.352 13.992 3.049 1 98.88 47 TYR B N 1
ATOM 1679 C CA . TYR B 1 47 ? -11.57 13.406 3.588 1 98.88 47 TYR B CA 1
ATOM 1680 C C . TYR B 1 47 ? -11.281 12.094 4.297 1 98.88 47 TYR B C 1
ATOM 1682 O O . TYR B 1 47 ? -10.578 11.234 3.764 1 98.88 47 TYR B O 1
ATOM 1690 N N . LEU B 1 48 ? -11.758 11.953 5.5 1 98.88 48 LEU B N 1
ATOM 1691 C CA . LEU B 1 48 ? -11.828 10.664 6.18 1 98.88 48 LEU B CA 1
ATOM 1692 C C . LEU B 1 48 ? -13.195 10.008 5.969 1 98.88 48 LEU B C 1
ATOM 1694 O O . LEU B 1 48 ? -14.227 10.625 6.238 1 98.88 48 LEU B O 1
ATOM 1698 N N . LEU B 1 49 ? -13.18 8.781 5.488 1 98.69 49 LEU B N 1
ATOM 1699 C CA . LEU B 1 49 ? -14.453 8.164 5.109 1 98.69 49 LEU B CA 1
ATOM 1700 C C . LEU B 1 49 ? -14.695 6.887 5.91 1 98.69 49 LEU B C 1
ATOM 1702 O O . LEU B 1 49 ? -13.75 6.184 6.27 1 98.69 49 LEU B O 1
ATOM 1706 N N . ASN B 1 50 ? -15.898 6.629 6.156 1 97.88 50 ASN B N 1
ATOM 1707 C CA . ASN B 1 50 ? -16.438 5.312 6.477 1 97.88 50 ASN B CA 1
ATOM 1708 C C . ASN B 1 50 ? -17.281 4.754 5.328 1 97.88 50 ASN B C 1
ATOM 1710 O O . ASN B 1 50 ? -18.438 5.141 5.152 1 97.88 50 ASN B O 1
ATOM 1714 N N . ASN B 1 51 ? -16.609 3.889 4.637 1 92.06 51 ASN B N 1
ATOM 1715 C CA . ASN B 1 51 ? -17.219 3.477 3.379 1 92.06 51 ASN B CA 1
ATOM 1716 C C . ASN B 1 51 ? -17.531 4.676 2.486 1 92.06 51 ASN B C 1
ATOM 1718 O O . ASN B 1 51 ? -16.625 5.426 2.115 1 92.06 51 ASN B O 1
ATOM 1722 N N . GLU B 1 52 ? -18.703 4.957 2.254 1 93.5 52 GLU B N 1
ATOM 1723 C CA . GLU B 1 52 ? -19.031 6.039 1.332 1 93.5 52 GLU B CA 1
ATOM 1724 C C . GLU B 1 52 ? -19.406 7.312 2.088 1 93.5 52 GLU B C 1
ATOM 1726 O O . GLU B 1 52 ? -19.625 8.359 1.478 1 93.5 52 GLU B O 1
ATOM 1731 N N . LYS B 1 53 ? -19.344 7.273 3.355 1 97.38 53 LYS B N 1
ATOM 1732 C CA . LYS B 1 53 ? -19.75 8.422 4.16 1 97.38 53 LYS B CA 1
ATOM 1733 C C . LYS B 1 53 ? -18.531 9.242 4.594 1 97.38 53 LYS B C 1
ATOM 1735 O O . LYS B 1 53 ? -17.594 8.711 5.18 1 97.38 53 LYS B O 1
ATOM 1740 N N . VAL B 1 54 ? -18.625 10.523 4.363 1 98.12 54 VAL B N 1
ATOM 1741 C CA . VAL B 1 54 ? -17.578 11.422 4.836 1 98.12 54 VAL B CA 1
ATOM 1742 C C . VAL B 1 54 ? -17.766 11.695 6.328 1 98.12 54 VAL B C 1
ATOM 1744 O O . VAL B 1 54 ? -18.812 12.211 6.746 1 98.12 54 VAL B O 1
ATOM 1747 N N . LEU B 1 55 ? -16.781 11.375 7.074 1 98.75 55 LEU B N 1
ATOM 1748 C CA . LEU B 1 55 ? -16.797 11.617 8.508 1 98.75 55 LEU B CA 1
ATOM 1749 C C . LEU B 1 55 ? -16.219 12.984 8.836 1 98.75 55 LEU B C 1
ATOM 1751 O O . LEU B 1 55 ? -16.703 13.68 9.734 1 98.75 55 LEU B O 1
ATOM 1755 N N . LYS B 1 56 ? -15.07 13.297 8.18 1 98.75 56 LYS B N 1
ATOM 1756 C CA . LYS B 1 56 ? -14.359 14.555 8.406 1 98.75 56 LYS B CA 1
ATOM 1757 C C . LYS B 1 56 ? -13.773 15.094 7.102 1 98.75 56 LYS B C 1
ATOM 1759 O O . LYS B 1 56 ? -13.484 14.328 6.18 1 98.75 56 LYS B O 1
ATOM 1764 N N . GLU B 1 57 ? -13.625 16.359 7.102 1 98.75 57 GLU B N 1
ATOM 1765 C CA . GLU B 1 57 ? -12.977 17.094 6.02 1 98.75 57 GLU B CA 1
ATOM 1766 C C . GLU B 1 57 ? -11.969 18.109 6.562 1 98.75 57 GLU B C 1
ATOM 1768 O O . GLU B 1 57 ? -12.242 18.797 7.547 1 98.75 57 GLU B O 1
ATOM 1773 N N . TYR B 1 58 ? -10.836 18.172 5.926 1 98.81 58 TYR B N 1
ATOM 1774 C CA . TYR B 1 58 ? -9.789 19.094 6.352 1 98.81 58 TYR B CA 1
ATOM 1775 C C . TYR B 1 58 ? -9.195 19.844 5.164 1 98.81 58 TYR B C 1
ATOM 1777 O O . TYR B 1 58 ? -9.055 19.281 4.074 1 98.81 58 TYR B O 1
ATOM 1785 N N . LYS B 1 59 ? -8.805 21.078 5.375 1 98.44 59 LYS B N 1
ATOM 1786 C CA . LYS B 1 59 ? -7.891 21.75 4.457 1 98.44 59 LYS B CA 1
ATOM 1787 C C . LYS B 1 59 ? -6.457 21.25 4.645 1 98.44 59 LYS B C 1
ATOM 1789 O O . LYS B 1 59 ? -6.02 21.031 5.773 1 98.44 59 LYS B O 1
ATOM 1794 N N . VAL B 1 60 ? -5.785 21.156 3.52 1 98.69 60 VAL B N 1
ATOM 1795 C CA . VAL B 1 60 ? -4.43 20.625 3.635 1 98.69 60 VAL B CA 1
ATOM 1796 C C . VAL B 1 60 ? -3.461 21.516 2.852 1 98.69 60 VAL B C 1
ATOM 1798 O O . VAL B 1 60 ? -3.871 22.25 1.952 1 98.69 60 VAL B O 1
ATOM 1801 N N . GLU B 1 61 ? -2.223 21.438 3.248 1 98.31 61 GLU B N 1
ATOM 1802 C CA . GLU B 1 61 ? -1.094 21.953 2.475 1 98.31 61 GLU B CA 1
ATOM 1803 C C . GLU B 1 61 ? -0.238 20.812 1.934 1 98.31 61 GLU B C 1
ATOM 1805 O O . GLU B 1 61 ? -0.106 19.766 2.578 1 98.31 61 GLU B O 1
ATOM 1810 N N . LEU B 1 62 ? 0.324 21.031 0.75 1 98.62 62 LEU B N 1
ATOM 1811 C CA . LEU B 1 62 ? 1.054 19.984 0.046 1 98.62 62 LEU B CA 1
ATOM 1812 C C . LEU B 1 62 ? 2.514 20.375 -0.151 1 98.62 62 LEU B C 1
ATOM 1814 O O . LEU B 1 62 ? 3.006 21.297 0.499 1 98.62 62 LEU B O 1
ATOM 1818 N N . GLY B 1 63 ? 3.178 19.547 -0.901 1 98.38 63 GLY B N 1
ATOM 1819 C CA . GLY B 1 63 ? 4.531 19.906 -1.299 1 98.38 63 GLY B CA 1
ATOM 1820 C C . GLY B 1 63 ? 4.602 21.188 -2.088 1 98.38 63 GLY B C 1
ATOM 1821 O O . GLY B 1 63 ? 3.629 21.578 -2.74 1 98.38 63 GLY B O 1
ATOM 1822 N N . PHE B 1 64 ? 5.758 21.766 -2.141 1 96.94 64 PHE B N 1
ATOM 1823 C CA . PHE B 1 64 ? 5.922 23.109 -2.686 1 96.94 64 PHE B CA 1
ATOM 1824 C C . PHE B 1 64 ? 5.746 23.109 -4.199 1 96.94 64 PHE B C 1
ATOM 1826 O O . PHE B 1 64 ? 5.605 24.156 -4.816 1 96.94 64 PHE B O 1
ATOM 1833 N N . ALA B 1 65 ? 5.777 21.984 -4.836 1 96.88 65 ALA B N 1
ATOM 1834 C CA . ALA B 1 65 ? 5.469 21.797 -6.25 1 96.88 65 ALA B CA 1
ATOM 1835 C C . ALA B 1 65 ? 4.297 20.844 -6.438 1 96.88 65 ALA B C 1
ATOM 1837 O O . ALA B 1 65 ? 4.461 19.75 -6.988 1 96.88 65 ALA B O 1
ATOM 1838 N N . PRO B 1 66 ? 3.117 21.234 -6.113 1 95.19 66 PRO B N 1
ATOM 1839 C CA . PRO B 1 66 ? 2 20.312 -5.859 1 95.19 66 PRO B CA 1
ATOM 1840 C C . PRO B 1 66 ? 1.431 19.703 -7.137 1 95.19 66 PRO B C 1
ATOM 184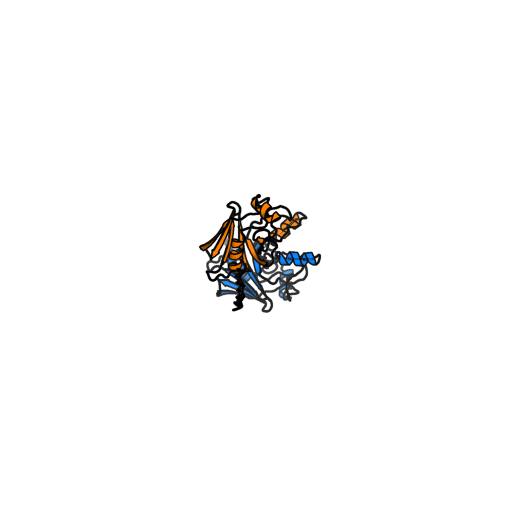2 O O . PRO B 1 66 ? 0.671 18.734 -7.078 1 95.19 66 PRO B O 1
ATOM 1845 N N . ALA B 1 67 ? 1.813 20.281 -8.234 1 95.5 67 ALA B N 1
ATOM 1846 C CA . ALA B 1 67 ? 1.216 19.781 -9.477 1 95.5 67 ALA B CA 1
ATOM 1847 C C . ALA B 1 67 ? 1.854 18.469 -9.906 1 95.5 67 ALA B C 1
ATOM 1849 O O . ALA B 1 67 ? 3.08 18.359 -9.984 1 95.5 67 ALA B O 1
ATOM 1850 N N . GLY B 1 68 ? 0.955 17.484 -10.117 1 97.12 68 GLY B N 1
ATOM 1851 C CA . GLY B 1 68 ? 1.427 16.219 -10.648 1 97.12 68 GLY B CA 1
ATOM 1852 C C . GLY B 1 68 ? 1.828 15.234 -9.562 1 97.12 68 GLY B C 1
ATOM 1853 O O . GLY B 1 68 ? 1.802 15.562 -8.375 1 97.12 68 GLY B O 1
ATOM 1854 N N . HIS B 1 69 ? 2.188 14.016 -9.984 1 97.81 69 HIS B N 1
ATOM 1855 C CA . HIS B 1 69 ? 2.594 12.914 -9.109 1 97.81 69 HIS B CA 1
ATOM 1856 C C . HIS B 1 69 ? 4.066 13.031 -8.727 1 97.81 69 HIS B C 1
ATOM 1858 O O . HIS B 1 69 ? 4.906 13.344 -9.57 1 97.81 69 HIS B O 1
ATOM 1864 N N . LYS B 1 70 ? 4.348 12.773 -7.441 1 97.5 70 LYS B N 1
ATOM 1865 C CA . LYS B 1 70 ? 5.738 12.68 -7 1 97.5 70 LYS B CA 1
ATOM 1866 C C . LYS B 1 70 ? 6.477 11.57 -7.734 1 97.5 70 LYS B C 1
ATOM 1868 O O . LYS B 1 70 ? 5.973 10.445 -7.844 1 97.5 70 LYS B O 1
ATOM 1873 N N . GLN B 1 71 ? 7.723 11.914 -8.164 1 96.38 71 GLN B N 1
ATOM 1874 C CA . GLN B 1 71 ? 8.461 10.922 -8.93 1 96.38 71 GLN B CA 1
ATOM 1875 C C . GLN B 1 71 ? 9.852 10.695 -8.344 1 96.38 71 GLN B C 1
ATOM 1877 O O . GLN B 1 71 ? 10.414 9.602 -8.461 1 96.38 71 GLN B O 1
ATOM 1882 N N . PHE B 1 72 ? 10.344 11.812 -7.684 1 96.12 72 PHE B N 1
ATOM 1883 C CA . PHE B 1 72 ? 11.734 11.75 -7.242 1 96.12 72 PHE B CA 1
ATOM 1884 C C . PHE B 1 72 ? 11.906 12.445 -5.898 1 96.12 72 PHE B C 1
ATOM 1886 O O . PHE B 1 72 ? 11.156 13.367 -5.574 1 96.12 72 PHE B O 1
ATOM 1893 N N . GLU B 1 73 ? 12.922 11.898 -5.195 1 95.31 73 GLU B N 1
ATOM 1894 C CA . GLU B 1 73 ? 13.352 12.641 -4.016 1 95.31 73 GLU B CA 1
ATOM 1895 C C . GLU B 1 73 ? 13.656 14.094 -4.355 1 95.31 73 GLU B C 1
ATOM 1897 O O . GLU B 1 73 ? 14.352 14.375 -5.332 1 95.31 73 GLU B O 1
ATOM 1902 N N . GLY B 1 74 ? 13.062 14.984 -3.631 1 96.31 74 GLY B N 1
ATOM 1903 C CA . GLY B 1 74 ? 13.398 16.391 -3.773 1 96.31 74 GLY B CA 1
ATOM 1904 C C . GLY B 1 74 ? 12.539 17.109 -4.797 1 96.31 74 GLY B C 1
ATOM 1905 O O . GLY B 1 74 ? 12.633 18.328 -4.949 1 96.31 74 GLY B O 1
ATOM 1906 N N . ASP B 1 75 ? 11.625 16.5 -5.441 1 97.62 75 ASP B N 1
ATOM 1907 C CA . ASP B 1 75 ? 10.891 17.125 -6.531 1 97.62 75 ASP B CA 1
ATOM 1908 C C . ASP B 1 75 ? 9.773 18.016 -5.992 1 97.62 75 ASP B C 1
ATOM 1910 O O . ASP B 1 75 ? 9.133 18.75 -6.75 1 97.62 75 ASP B O 1
ATOM 1914 N N . GLY B 1 76 ? 9.523 17.938 -4.688 1 97.75 76 GLY B N 1
ATOM 1915 C CA . GLY B 1 76 ? 8.602 18.844 -4.027 1 97.75 76 GLY B CA 1
ATOM 1916 C C . GLY B 1 76 ? 7.145 18.516 -4.289 1 97.75 76 GLY B C 1
ATOM 1917 O O . GLY B 1 76 ? 6.25 19.266 -3.924 1 97.75 76 GLY B O 1
ATOM 1918 N N . LYS B 1 77 ? 6.938 17.359 -4.93 1 98.38 77 LYS B N 1
ATOM 1919 C CA . LYS B 1 77 ? 5.574 16.969 -5.262 1 98.38 77 LYS B CA 1
ATOM 1920 C C . LYS B 1 77 ? 5.004 16.016 -4.199 1 98.38 77 LYS B C 1
ATOM 1922 O O . LYS B 1 77 ? 5.754 15.32 -3.523 1 98.38 77 LYS B O 1
ATOM 1927 N N . THR B 1 78 ? 3.74 16.062 -4.035 1 98.75 78 THR B N 1
ATOM 1928 C CA . THR B 1 78 ? 3.012 15.078 -3.246 1 98.75 78 THR B CA 1
ATOM 1929 C C . THR B 1 78 ? 2.518 13.938 -4.129 1 98.75 78 THR B C 1
ATOM 1931 O O . THR B 1 78 ? 2.012 14.172 -5.23 1 98.75 78 THR B O 1
ATOM 1934 N N . PRO B 1 79 ? 2.625 12.719 -3.674 1 98.38 79 PRO B N 1
ATOM 1935 C CA . PRO B 1 79 ? 2.273 11.586 -4.539 1 98.38 79 PRO B CA 1
ATOM 1936 C C . PRO B 1 79 ? 0.811 11.609 -4.977 1 98.38 79 PRO B C 1
ATOM 1938 O O . PRO B 1 79 ? -0.014 12.281 -4.352 1 98.38 79 PRO B O 1
ATOM 1941 N N . GLU B 1 80 ? 0.544 10.977 -6.074 1 98.25 80 GLU B N 1
ATOM 1942 C CA . GLU B 1 80 ? -0.786 10.562 -6.512 1 98.25 80 GLU B CA 1
ATOM 1943 C C . GLU B 1 80 ? -0.885 9.047 -6.629 1 98.25 80 GLU B C 1
ATOM 1945 O O . GLU B 1 80 ? 0.104 8.375 -6.934 1 98.25 80 GLU B O 1
ATOM 1950 N N . GLY B 1 81 ? -2.086 8.586 -6.371 1 96.69 81 GLY B N 1
ATOM 1951 C CA . GLY B 1 81 ? -2.291 7.148 -6.379 1 96.69 81 GLY B CA 1
ATOM 1952 C C . GLY B 1 81 ? -2.844 6.617 -5.07 1 96.69 81 GLY B C 1
ATOM 1953 O O . GLY B 1 81 ? -3.32 7.387 -4.234 1 96.69 81 GLY B O 1
ATOM 1954 N N . THR B 1 82 ? -2.84 5.254 -4.953 1 97 82 THR B N 1
ATOM 1955 C CA . THR B 1 82 ? -3.389 4.594 -3.771 1 97 82 THR B CA 1
ATOM 1956 C C . THR B 1 82 ? -2.281 3.938 -2.953 1 97 82 THR B C 1
ATOM 1958 O O . THR B 1 82 ? -1.409 3.266 -3.508 1 97 82 THR B O 1
ATOM 1961 N N . TYR B 1 83 ? -2.301 4.18 -1.688 1 97.81 83 TYR B N 1
ATOM 1962 C CA . TYR B 1 83 ? -1.302 3.721 -0.729 1 97.81 83 TYR B CA 1
ATOM 1963 C C . TYR B 1 83 ? -1.958 3.289 0.577 1 97.81 83 TYR B C 1
ATOM 1965 O O . TYR B 1 83 ? -3.182 3.162 0.651 1 97.81 83 TYR B O 1
ATOM 1973 N N . LEU B 1 84 ? -1.088 2.977 1.56 1 98 84 LEU B N 1
ATOM 1974 C CA . LEU B 1 84 ? -1.545 2.625 2.9 1 98 84 LEU B CA 1
ATOM 1975 C C . LEU B 1 84 ? -0.935 3.555 3.943 1 98 84 LEU B C 1
ATOM 1977 O O . LEU B 1 84 ? 0.205 4.004 3.791 1 98 84 LEU B O 1
ATOM 1981 N N . ILE B 1 85 ? -1.698 3.834 4.953 1 98.25 85 ILE B N 1
ATOM 1982 C CA . ILE B 1 85 ? -1.078 4.332 6.176 1 98.25 85 ILE B CA 1
ATOM 1983 C C . ILE B 1 85 ? -0.284 3.211 6.848 1 98.25 85 ILE B C 1
ATOM 1985 O O . ILE B 1 85 ? -0.845 2.172 7.203 1 98.25 85 ILE B O 1
ATOM 1989 N N . ASP B 1 86 ? 1.022 3.48 7.039 1 95.31 86 ASP B N 1
ATOM 1990 C CA . ASP B 1 86 ? 1.789 2.301 7.434 1 95.31 86 ASP B CA 1
ATOM 1991 C C . ASP B 1 86 ? 2.693 2.607 8.625 1 95.31 86 ASP B C 1
ATOM 1993 O O . ASP B 1 86 ? 3.426 1.733 9.094 1 95.31 86 ASP B O 1
ATOM 1997 N N . ARG B 1 87 ? 2.703 3.799 9.086 1 94.88 87 ARG B N 1
ATOM 1998 C CA . ARG B 1 87 ? 3.496 4.195 10.25 1 94.88 87 ARG B CA 1
ATOM 1999 C C . ARG B 1 87 ? 2.812 5.32 11.016 1 94.88 87 ARG B C 1
ATOM 2001 O O . ARG B 1 87 ? 1.937 6.004 10.484 1 94.88 87 ARG B O 1
ATOM 2008 N N . ARG B 1 88 ? 3.217 5.414 12.234 1 96.81 88 ARG B N 1
ATOM 2009 C CA . ARG B 1 88 ? 2.773 6.508 13.086 1 96.81 88 ARG B CA 1
ATOM 2010 C C . ARG B 1 88 ? 3.91 7 13.977 1 96.81 88 ARG B C 1
ATOM 2012 O O . ARG B 1 88 ? 4.715 6.203 14.461 1 96.81 88 ARG B O 1
ATOM 2019 N N . ASN B 1 89 ? 3.959 8.312 14.188 1 97.25 89 ASN B N 1
ATOM 2020 C CA . ASN B 1 89 ? 5.023 8.93 14.969 1 97.25 89 ASN B CA 1
ATOM 2021 C C . ASN B 1 89 ? 4.465 9.883 16.016 1 97.25 89 ASN B C 1
ATOM 2023 O O . ASN B 1 89 ? 4.117 11.023 15.703 1 97.25 89 ASN B O 1
ATOM 2027 N N . PRO B 1 90 ? 4.414 9.438 17.281 1 97.31 90 PRO B N 1
ATOM 2028 C CA . PRO B 1 90 ? 3.896 10.289 18.359 1 97.31 90 PRO B CA 1
ATOM 2029 C C . PRO B 1 90 ? 4.871 11.391 18.75 1 97.31 90 PRO B C 1
ATOM 2031 O O . PRO B 1 90 ? 4.496 12.32 19.484 1 97.31 90 PRO B O 1
ATOM 2034 N N . ASN B 1 91 ? 6.121 11.305 18.328 1 96.94 91 ASN B N 1
ATOM 2035 C CA . ASN B 1 91 ? 7.148 12.281 18.656 1 96.94 91 ASN B CA 1
ATOM 2036 C C . ASN B 1 91 ? 7.66 13.008 17.422 1 96.94 91 ASN B C 1
ATOM 2038 O O . ASN B 1 91 ? 8.859 13.258 17.297 1 96.94 91 ASN B O 1
ATOM 2042 N N . SER B 1 92 ? 6.797 13.234 16.562 1 97.94 92 SER B N 1
ATOM 2043 C CA . SER B 1 92 ? 7.109 13.891 15.289 1 97.94 92 SER B CA 1
ATOM 2044 C C . SER B 1 92 ? 7.602 15.32 15.508 1 97.94 92 SER B C 1
ATOM 2046 O O . SER B 1 92 ? 7.129 16 16.422 1 97.94 92 SER B O 1
ATOM 2048 N N . ALA B 1 93 ? 8.523 15.828 14.68 1 97.38 93 ALA B N 1
ATOM 2049 C CA . ALA B 1 93 ? 8.938 17.234 14.656 1 97.38 93 ALA B CA 1
ATOM 2050 C C . ALA B 1 93 ? 7.801 18.125 14.188 1 97.38 93 ALA B C 1
ATOM 2052 O O . ALA B 1 93 ? 7.898 19.359 14.266 1 97.38 93 ALA B O 1
ATOM 2053 N N . PHE B 1 94 ? 6.746 17.547 13.781 1 98.25 94 PHE B N 1
ATOM 2054 C CA . PHE B 1 94 ? 5.578 18.266 13.289 1 98.25 94 PHE B CA 1
ATOM 2055 C C . PHE B 1 94 ? 4.332 17.891 14.078 1 98.25 94 PHE B C 1
ATOM 2057 O O . PHE B 1 94 ? 3.277 17.625 13.492 1 98.25 94 PHE B O 1
ATOM 2064 N N . HIS B 1 95 ? 4.473 17.734 15.383 1 97.81 95 HIS B N 1
ATOM 2065 C CA . HIS B 1 95 ? 3.451 17.469 16.391 1 97.81 95 HIS B CA 1
ATOM 2066 C C . HIS B 1 95 ? 3.09 15.977 16.406 1 97.81 95 HIS B C 1
ATOM 2068 O O . HIS B 1 95 ? 3.621 15.219 17.219 1 97.81 95 HIS B O 1
ATOM 2074 N N . LEU B 1 96 ? 2.344 15.445 15.539 1 98.62 96 LEU B N 1
ATOM 2075 C CA . LEU B 1 96 ? 2.053 14.047 15.25 1 98.62 96 LEU B CA 1
ATOM 2076 C C . LEU B 1 96 ? 2.119 13.773 13.75 1 98.62 96 LEU B C 1
ATOM 2078 O O . LEU B 1 96 ? 1.944 14.688 12.938 1 98.62 96 LEU B O 1
ATOM 2082 N N . SER B 1 97 ? 2.379 12.539 13.445 1 98.75 97 SER B N 1
ATOM 2083 C CA . SER B 1 97 ? 2.363 12.258 12.008 1 98.75 97 SER B CA 1
ATOM 2084 C C . SER B 1 97 ? 1.979 10.805 11.734 1 98.75 97 SER B C 1
ATOM 2086 O O . SER B 1 97 ? 2.207 9.93 12.57 1 98.75 97 SER B O 1
ATOM 2088 N N . LEU B 1 98 ? 1.325 10.562 10.617 1 98.69 98 LEU B N 1
ATOM 2089 C CA . LEU B 1 98 ? 0.995 9.273 10.031 1 98.69 98 LEU B CA 1
ATOM 2090 C C . LEU B 1 98 ? 1.709 9.078 8.695 1 98.69 98 LEU B C 1
ATOM 2092 O O . LEU B 1 98 ? 1.565 9.898 7.789 1 98.69 98 LEU B O 1
ATOM 2096 N N . GLY B 1 99 ? 2.395 8.008 8.594 1 98.19 99 GLY B N 1
ATOM 2097 C CA . GLY B 1 99 ? 3.172 7.754 7.387 1 98.19 99 GLY B CA 1
ATOM 2098 C C . GLY B 1 99 ? 2.369 7.082 6.289 1 98.19 99 GLY B C 1
ATOM 2099 O O . GLY B 1 99 ? 1.492 6.262 6.566 1 98.19 99 GLY B O 1
ATOM 2100 N N . ILE B 1 100 ? 2.697 7.395 5.105 1 98.12 100 ILE B N 1
ATOM 2101 C CA . ILE B 1 100 ? 2.139 6.785 3.902 1 98.12 100 ILE B CA 1
ATOM 2102 C C . ILE B 1 100 ? 3.164 5.84 3.279 1 98.12 100 ILE B C 1
ATOM 2104 O O . ILE B 1 100 ? 4.359 6.148 3.236 1 98.12 100 ILE B O 1
ATOM 2108 N N . SER B 1 101 ? 2.711 4.816 2.672 1 97.12 101 SER B N 1
ATOM 2109 C CA . SER B 1 101 ? 3.59 3.74 2.223 1 97.12 101 SER B CA 1
ATOM 2110 C C . SER B 1 101 ? 4.277 4.102 0.911 1 97.12 101 SER B C 1
ATOM 2112 O O . SER B 1 101 ? 4.816 3.229 0.226 1 97.12 101 SER B O 1
ATOM 2114 N N . TYR B 1 102 ? 4.23 5.309 0.458 1 97.44 102 TYR B N 1
ATOM 2115 C CA . TYR B 1 102 ? 5.07 5.734 -0.657 1 97.44 102 TYR B CA 1
ATOM 2116 C C . TYR B 1 102 ? 6.547 5.559 -0.327 1 97.44 102 TYR B C 1
ATOM 2118 O O . TYR B 1 102 ? 7 5.941 0.755 1 97.44 102 TYR B O 1
ATOM 2126 N N . PRO B 1 103 ? 7.293 5.133 -1.268 1 95.75 103 PRO B N 1
ATOM 2127 C CA . PRO B 1 103 ? 6.922 4.703 -2.619 1 95.75 103 PRO B CA 1
ATOM 2128 C C . PRO B 1 103 ? 6.418 3.264 -2.664 1 95.75 103 PRO B C 1
ATOM 2130 O O . PRO B 1 103 ? 6.684 2.482 -1.747 1 95.75 103 PRO B O 1
ATOM 2133 N N . ASN B 1 104 ? 5.617 3.045 -3.695 1 92.06 104 ASN B N 1
ATOM 2134 C CA . ASN B 1 104 ? 5.301 1.654 -4.008 1 92.06 104 ASN B CA 1
ATOM 2135 C C . ASN B 1 104 ? 6.184 1.117 -5.129 1 92.06 104 ASN B C 1
ATOM 2137 O O . ASN B 1 104 ? 7.141 1.775 -5.543 1 92.06 104 ASN B O 1
ATOM 2141 N N . SER B 1 105 ? 5.902 -0.122 -5.574 1 90.38 105 SER B N 1
ATOM 2142 C CA . SER B 1 105 ? 6.73 -0.807 -6.559 1 90.38 105 SER B CA 1
ATOM 2143 C C . SER B 1 105 ? 6.812 -0.013 -7.859 1 90.38 105 SER B C 1
ATOM 2145 O O . SER B 1 105 ? 7.871 0.048 -8.492 1 90.38 105 SER B O 1
ATOM 2147 N N . ARG B 1 106 ? 5.734 0.541 -8.266 1 92 106 ARG B N 1
ATOM 2148 C CA . ARG B 1 106 ? 5.715 1.315 -9.5 1 92 106 ARG B CA 1
ATOM 2149 C C . ARG B 1 106 ? 6.555 2.58 -9.367 1 92 106 ARG B C 1
ATOM 2151 O O . ARG B 1 106 ? 7.273 2.955 -10.297 1 92 106 ARG B O 1
ATOM 2158 N N . ASP B 1 107 ? 6.465 3.234 -8.227 1 95.06 107 ASP B N 1
ATOM 2159 C CA . ASP B 1 107 ? 7.27 4.422 -7.953 1 95.06 107 ASP B CA 1
ATOM 2160 C C . ASP B 1 107 ? 8.758 4.098 -7.984 1 95.06 107 ASP B C 1
ATOM 2162 O O . ASP B 1 107 ? 9.547 4.832 -8.586 1 95.06 107 ASP B O 1
ATOM 2166 N N . VAL B 1 108 ? 9.109 3.041 -7.367 1 91.94 108 VAL B N 1
ATOM 2167 C CA . VAL B 1 108 ? 10.508 2.619 -7.277 1 91.94 108 VAL B CA 1
ATOM 2168 C C . VAL B 1 108 ? 11.031 2.283 -8.672 1 91.94 108 VAL B C 1
ATOM 2170 O O . VAL B 1 108 ? 12.117 2.727 -9.055 1 91.94 108 VAL B O 1
ATOM 2173 N N . ALA B 1 109 ? 10.258 1.497 -9.398 1 90.69 109 ALA B N 1
ATOM 2174 C CA . ALA B 1 109 ? 10.672 1.09 -10.734 1 90.69 109 ALA B CA 1
ATOM 2175 C C . ALA B 1 109 ? 10.883 2.303 -11.641 1 90.69 109 ALA B C 1
ATOM 2177 O O . ALA B 1 109 ? 11.859 2.365 -12.391 1 90.69 109 ALA B O 1
ATOM 2178 N N . TYR B 1 110 ? 9.961 3.24 -11.586 1 94.25 110 TYR B N 1
ATOM 2179 C CA . TYR B 1 110 ? 10.062 4.438 -12.414 1 94.25 110 TYR B CA 1
ATOM 2180 C C . TYR B 1 110 ? 11.32 5.227 -12.078 1 94.25 110 TYR B C 1
ATOM 2182 O O . TYR B 1 110 ? 12.078 5.609 -12.977 1 94.25 110 TYR B O 1
ATOM 2190 N N . ALA B 1 111 ? 11.508 5.496 -10.789 1 94.19 111 ALA B N 1
ATOM 2191 C CA . ALA B 1 111 ? 12.688 6.25 -10.375 1 94.19 111 ALA B CA 1
ATOM 2192 C C . ALA B 1 111 ? 13.969 5.543 -10.805 1 94.19 111 ALA B C 1
ATOM 2194 O O . ALA B 1 111 ? 14.891 6.176 -11.328 1 94.19 111 ALA B O 1
ATOM 2195 N N . GLN B 1 112 ? 14 4.242 -10.609 1 89.81 112 GLN B N 1
ATOM 2196 C CA . GLN B 1 112 ? 15.18 3.461 -10.969 1 89.81 112 GLN B CA 1
ATOM 2197 C C . GLN B 1 112 ? 15.461 3.547 -12.469 1 89.81 112 GLN B C 1
ATOM 2199 O O . GLN B 1 112 ? 16.609 3.672 -12.891 1 89.81 112 GLN B O 1
ATOM 2204 N N . ALA B 1 113 ? 14.43 3.457 -13.25 1 93.75 113 ALA B N 1
ATOM 2205 C CA . ALA B 1 113 ? 14.57 3.533 -14.703 1 93.75 113 ALA B CA 1
ATOM 2206 C C . ALA B 1 113 ? 15.172 4.875 -15.125 1 93.75 113 ALA B C 1
ATOM 2208 O O . ALA B 1 113 ? 15.805 4.973 -16.172 1 93.75 113 ALA B O 1
ATOM 2209 N N . MET B 1 114 ? 15.031 5.863 -14.289 1 95.56 114 MET B N 1
ATOM 2210 C CA . MET B 1 114 ? 15.555 7.195 -14.578 1 95.56 114 MET B CA 1
ATOM 2211 C C . MET B 1 114 ? 16.875 7.434 -13.859 1 95.56 114 MET B C 1
ATOM 2213 O O . MET B 1 114 ? 17.406 8.547 -13.867 1 95.56 114 MET B O 1
ATOM 2217 N N . GLY B 1 115 ? 17.328 6.426 -13.148 1 93.19 115 GLY B N 1
ATOM 2218 C CA . GLY B 1 115 ? 18.578 6.543 -12.422 1 93.19 115 GLY B CA 1
ATOM 2219 C C . GLY B 1 115 ? 18.469 7.418 -11.188 1 93.19 115 GLY B C 1
ATOM 2220 O O . GLY B 1 115 ? 19.453 8.039 -10.773 1 93.19 115 GLY B O 1
ATOM 2221 N N . LYS B 1 116 ? 17.266 7.5 -10.664 1 95.19 116 LYS B N 1
ATOM 2222 C CA . LYS B 1 116 ? 17.016 8.375 -9.516 1 95.19 116 LYS B CA 1
ATOM 2223 C C . LYS B 1 116 ? 16.391 7.598 -8.367 1 95.19 116 LYS B C 1
ATOM 2225 O O . LYS B 1 116 ? 16.125 6.398 -8.477 1 95.19 116 LYS B O 1
ATOM 2230 N N . LYS B 1 117 ? 16.25 8.258 -7.289 1 92.94 117 LYS B N 1
ATOM 2231 C CA . LYS B 1 117 ? 15.57 7.707 -6.125 1 92.94 117 LYS B CA 1
ATOM 2232 C C . LYS B 1 117 ? 14.156 8.273 -6 1 92.94 117 LYS B C 1
ATOM 2234 O O . LYS B 1 117 ? 13.945 9.469 -6.219 1 92.94 117 LYS B O 1
ATOM 2239 N N . PRO B 1 118 ? 13.227 7.441 -5.68 1 94.12 118 PRO B N 1
ATOM 2240 C CA . PRO B 1 118 ? 11.852 7.934 -5.57 1 94.12 118 PRO B CA 1
ATOM 2241 C C . PRO B 1 118 ? 11.641 8.82 -4.348 1 94.12 118 PRO B C 1
ATOM 2243 O O . PRO B 1 118 ? 10.688 9.609 -4.309 1 94.12 118 PRO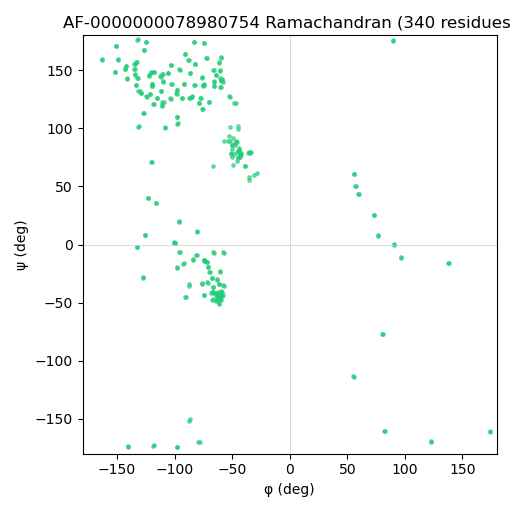 B O 1
ATOM 2246 N N . GLY B 1 119 ? 12.562 8.695 -3.379 1 93.56 119 GLY B N 1
ATOM 2247 C CA . GLY B 1 119 ? 12.336 9.328 -2.09 1 93.56 119 GLY B CA 1
ATOM 2248 C C . GLY B 1 119 ? 11.445 8.516 -1.169 1 93.56 119 GLY B C 1
ATOM 2249 O O . GLY B 1 119 ? 11.445 7.281 -1.232 1 93.56 119 GLY B O 1
ATOM 2250 N N . GLY B 1 120 ? 10.906 9.172 -0.216 1 93.94 120 GLY B N 1
ATOM 2251 C CA . GLY B 1 120 ? 10.07 8.586 0.819 1 93.94 120 GLY B CA 1
ATOM 2252 C C . GLY B 1 120 ? 9.688 9.578 1.901 1 93.94 120 GLY B C 1
ATOM 2253 O O . GLY B 1 120 ? 9.508 10.766 1.627 1 93.94 120 GLY B O 1
ATOM 2254 N N . GLU B 1 121 ? 9.289 9.016 2.982 1 94.94 121 GLU B N 1
ATOM 2255 C CA . GLU B 1 121 ? 8.969 9.82 4.156 1 94.94 121 GLU B CA 1
ATOM 2256 C C . GLU B 1 121 ? 7.836 10.805 3.867 1 94.94 121 GLU B C 1
ATOM 2258 O O . GLU B 1 121 ? 7.973 12.008 4.105 1 94.94 121 GLU B O 1
ATOM 2263 N N . ILE B 1 122 ? 6.891 10.32 3.23 1 98.19 122 ILE B N 1
ATOM 2264 C CA . ILE B 1 122 ? 5.656 11.07 3.027 1 98.19 122 ILE B CA 1
ATOM 2265 C C . ILE B 1 122 ? 4.711 10.828 4.199 1 98.19 122 ILE B C 1
ATOM 2267 O O . ILE B 1 122 ? 4.414 9.688 4.543 1 98.19 122 ILE B O 1
ATOM 2271 N N . PHE B 1 123 ? 4.227 11.922 4.859 1 98.75 123 PHE B N 1
ATOM 2272 C CA . PHE B 1 123 ? 3.4 11.836 6.055 1 98.75 123 PHE B CA 1
ATOM 2273 C C . PHE B 1 123 ? 2.219 12.789 5.969 1 98.75 123 PHE B C 1
ATOM 2275 O O . PHE B 1 123 ? 2.291 13.812 5.285 1 98.75 123 PHE B O 1
ATOM 2282 N N . ILE B 1 124 ? 1.176 12.414 6.621 1 98.88 124 ILE B N 1
ATOM 2283 C CA . ILE B 1 124 ? 0.243 13.414 7.129 1 98.88 124 ILE B CA 1
ATOM 2284 C C . ILE B 1 124 ? 0.723 13.922 8.484 1 98.88 124 ILE B C 1
ATOM 2286 O O . ILE B 1 124 ? 0.98 13.133 9.398 1 98.88 124 ILE B O 1
ATOM 2290 N N . HIS B 1 125 ? 0.852 15.234 8.625 1 98.88 125 HIS B N 1
ATOM 2291 C CA . HIS B 1 125 ? 1.399 15.703 9.898 1 98.88 125 HIS B CA 1
ATOM 2292 C C . HIS B 1 125 ? 0.863 17.094 10.242 1 98.88 125 HIS B C 1
ATOM 2294 O O . HIS B 1 125 ? 0.165 17.703 9.438 1 98.88 125 HIS B O 1
ATOM 2300 N N . GLY B 1 126 ? 1.17 17.484 11.469 1 98.5 126 GLY B N 1
ATOM 2301 C CA . GLY B 1 126 ? 0.768 18.797 11.938 1 98.5 126 GLY B CA 1
ATOM 2302 C C . GLY B 1 126 ? 1.768 19.891 11.594 1 98.5 126 GLY B C 1
ATOM 2303 O O . GLY B 1 126 ? 2.373 19.859 10.523 1 98.5 126 GLY B O 1
ATOM 2304 N N . GLU B 1 127 ? 1.795 20.859 12.43 1 97.94 127 GLU B N 1
ATOM 2305 C CA . GLU B 1 127 ? 2.65 22.031 12.25 1 97.94 127 GLU B CA 1
ATOM 2306 C C . GLU B 1 127 ? 4.031 21.812 12.859 1 97.94 127 GLU B C 1
ATOM 2308 O O . GLU B 1 127 ? 4.191 20.984 13.766 1 97.94 127 GLU B O 1
ATOM 2313 N N . PRO B 1 128 ? 5.016 22.609 12.375 1 97.56 128 PRO B N 1
ATOM 2314 C CA . PRO B 1 128 ? 6.34 22.484 12.984 1 97.56 128 PRO B CA 1
ATOM 2315 C C . PRO B 1 128 ? 6.336 22.797 14.477 1 97.56 128 PRO B C 1
ATOM 2317 O O . PRO B 1 128 ? 5.648 23.719 14.922 1 97.56 128 PRO B O 1
ATOM 2320 N N . ASN B 1 129 ? 7.121 22.031 15.203 1 97 129 ASN B N 1
ATOM 2321 C CA . ASN B 1 129 ? 7.207 22.266 16.641 1 97 129 ASN B CA 1
ATOM 2322 C C . ASN B 1 129 ? 7.957 23.562 16.953 1 97 129 ASN B C 1
ATOM 2324 O O . ASN B 1 129 ? 7.668 24.234 17.953 1 97 129 ASN B O 1
ATOM 2328 N N . GLY B 1 130 ? 8.945 23.922 16.125 1 95.81 130 GLY B N 1
ATOM 2329 C CA . GLY B 1 130 ? 9.703 25.141 16.312 1 95.81 130 GLY B CA 1
ATOM 2330 C C . GLY B 1 130 ? 8.93 26.391 15.93 1 95.81 130 GLY B C 1
ATOM 2331 O O . GLY B 1 130 ? 8.297 26.438 14.867 1 95.81 130 GLY B O 1
ATOM 2332 N N . LEU B 1 131 ? 9.047 27.453 16.734 1 93.44 131 LEU B N 1
ATOM 2333 C CA . LEU B 1 131 ? 8.281 28.672 16.547 1 93.44 131 LEU B CA 1
ATOM 2334 C C . LEU B 1 131 ? 8.641 29.328 15.211 1 93.44 131 LEU B C 1
ATOM 2336 O O . LEU B 1 131 ? 7.758 29.797 14.484 1 93.44 131 LEU B O 1
ATOM 2340 N N . ARG B 1 132 ? 9.883 29.438 14.93 1 93.06 132 ARG B N 1
ATOM 2341 C CA . ARG B 1 132 ? 10.328 30.078 13.695 1 93.06 132 ARG B CA 1
ATOM 2342 C C . ARG B 1 132 ? 9.797 29.344 12.477 1 93.06 132 ARG B C 1
ATOM 2344 O O . ARG B 1 132 ? 9.289 29.969 11.539 1 93.06 132 ARG B O 1
ATOM 2351 N N . ASP B 1 133 ? 9.914 28.031 12.469 1 93.12 133 ASP B N 1
ATOM 2352 C CA . ASP B 1 133 ? 9.461 27.219 11.352 1 93.12 133 ASP B CA 1
ATOM 2353 C C . ASP B 1 133 ? 7.941 27.266 11.211 1 93.12 133 ASP B C 1
ATOM 2355 O O . ASP B 1 133 ? 7.41 27.25 10.102 1 93.12 133 ASP B O 1
ATOM 2359 N N . ARG B 1 134 ? 7.27 27.312 12.305 1 94.5 134 ARG B N 1
ATOM 2360 C CA . ARG B 1 134 ? 5.812 27.406 12.289 1 94.5 134 ARG B CA 1
ATOM 2361 C C . ARG B 1 134 ? 5.352 28.719 11.672 1 94.5 134 ARG B C 1
ATOM 2363 O O . ARG B 1 134 ? 4.395 28.734 10.891 1 94.5 134 ARG B O 1
ATOM 2370 N N . LYS B 1 135 ? 6 29.812 12.016 1 92.88 135 LYS B N 1
ATOM 2371 C CA . LYS B 1 135 ? 5.68 31.109 11.438 1 92.88 135 LYS B CA 1
ATOM 2372 C C . LYS B 1 135 ? 5.922 31.125 9.93 1 92.88 135 LYS B C 1
ATOM 2374 O O . LYS B 1 135 ? 5.133 31.688 9.18 1 92.88 135 LYS B O 1
ATOM 2379 N N . LYS B 1 136 ? 6.977 30.531 9.516 1 92.06 136 LYS B N 1
ATOM 2380 C CA . LYS B 1 136 ? 7.285 30.438 8.086 1 92.06 136 LYS B CA 1
ATOM 2381 C C . LYS B 1 136 ? 6.227 29.641 7.344 1 92.06 136 LYS B C 1
ATOM 2383 O O . LYS B 1 136 ? 5.801 30.016 6.25 1 92.06 136 LYS B O 1
ATOM 2388 N N . ALA B 1 137 ? 5.832 28.547 7.906 1 92.88 137 ALA B N 1
ATOM 2389 C CA . ALA B 1 137 ? 4.816 27.688 7.305 1 92.88 137 ALA B CA 1
ATOM 2390 C C . ALA B 1 137 ? 3.492 28.422 7.148 1 92.88 137 ALA B C 1
ATOM 2392 O O . ALA B 1 137 ? 2.764 28.203 6.176 1 92.88 137 ALA B O 1
ATOM 2393 N N . LYS B 1 138 ? 3.209 29.281 8.055 1 91.56 138 LYS B N 1
ATOM 2394 C CA . LYS B 1 138 ? 1.954 30.031 8.016 1 91.56 138 LYS B CA 1
ATOM 2395 C C . LYS B 1 138 ? 1.947 31.031 6.867 1 91.56 138 LYS B C 1
ATOM 2397 O O . LYS B 1 138 ? 0.884 31.406 6.371 1 91.56 138 LYS B O 1
ATOM 2402 N N . LYS B 1 139 ? 3.119 31.391 6.461 1 91 139 LYS B N 1
ATOM 2403 C CA . LYS B 1 139 ? 3.236 32.438 5.461 1 91 139 LYS B CA 1
ATOM 2404 C C . LYS B 1 139 ? 3.277 31.859 4.051 1 91 139 LYS B C 1
ATOM 2406 O O . LYS B 1 139 ? 3.104 32.594 3.068 1 91 139 LYS B O 1
ATOM 2411 N N . GLN B 1 140 ? 3.523 30.609 3.895 1 90.56 140 GLN B N 1
ATOM 2412 C CA . GLN B 1 140 ? 3.707 30 2.584 1 90.56 140 GLN B CA 1
ATOM 2413 C C . GLN B 1 140 ? 2.799 28.781 2.414 1 90.56 140 GLN B C 1
ATOM 2415 O O . GLN B 1 140 ? 3.021 27.734 3.041 1 90.56 140 GLN B O 1
ATOM 2420 N N . PRO B 1 141 ? 1.866 28.953 1.512 1 91.25 141 PRO B N 1
ATOM 2421 C CA . PRO B 1 141 ? 1.089 27.734 1.232 1 91.25 141 PRO B CA 1
ATOM 2422 C C . PRO B 1 141 ? 1.922 26.641 0.58 1 91.25 141 PRO B C 1
ATOM 2424 O O . PRO B 1 141 ? 2.92 26.922 -0.086 1 91.25 141 PRO B O 1
ATOM 2427 N N . ASP B 1 142 ? 1.538 25.359 0.854 1 96.44 142 ASP B N 1
ATOM 2428 C CA . ASP B 1 142 ? 2.217 24.219 0.236 1 96.44 142 ASP B CA 1
ATOM 2429 C C . ASP B 1 142 ? 3.717 24.266 0.521 1 96.44 142 ASP B C 1
ATOM 2431 O O . ASP B 1 142 ? 4.531 24.188 -0.402 1 96.44 142 ASP B O 1
ATOM 2435 N N . TRP B 1 143 ? 3.965 24.219 1.789 1 95.88 143 TRP B N 1
ATOM 2436 C CA . TRP B 1 143 ? 5.312 24.516 2.266 1 95.88 143 TRP B CA 1
ATOM 2437 C C . TRP B 1 143 ? 6.117 23.234 2.459 1 95.88 143 TRP B C 1
ATOM 2439 O O . TRP B 1 143 ? 7.324 23.281 2.703 1 95.88 143 TRP B O 1
ATOM 2449 N N . THR B 1 144 ? 5.492 22.094 2.312 1 97.38 144 THR B N 1
ATOM 2450 C CA . THR B 1 144 ? 6.184 20.844 2.654 1 97.38 144 THR B CA 1
ATOM 2451 C C . THR B 1 144 ? 7.062 20.391 1.499 1 97.38 144 THR B C 1
ATOM 2453 O O . THR B 1 144 ? 7.066 21 0.428 1 97.38 144 THR B O 1
ATOM 2456 N N . ALA B 1 145 ? 7.824 19.344 1.754 1 95.56 145 ALA B N 1
ATOM 2457 C CA . ALA B 1 145 ? 8.648 18.734 0.713 1 95.56 145 ALA B CA 1
ATOM 2458 C C . ALA B 1 145 ? 7.938 17.531 0.089 1 95.56 145 ALA B C 1
ATOM 2460 O O . ALA B 1 145 ? 8.586 16.641 -0.454 1 95.56 145 ALA B O 1
ATOM 2461 N N . GLY B 1 146 ? 6.633 17.469 0.246 1 97.94 146 GLY B N 1
ATOM 2462 C CA . GLY B 1 146 ? 5.867 16.375 -0.327 1 97.94 146 GLY B CA 1
ATOM 2463 C C . GLY B 1 146 ? 4.805 15.836 0.61 1 97.94 146 GLY B C 1
ATOM 2464 O O . GLY B 1 146 ? 3.859 15.172 0.172 1 97.94 146 GLY B O 1
ATOM 2465 N N . CYS B 1 147 ? 4.926 16.172 1.859 1 98.56 147 CYS B N 1
ATOM 2466 C CA . CYS B 1 147 ? 3.998 15.703 2.881 1 98.56 147 CYS B CA 1
ATOM 2467 C C . CYS B 1 147 ? 2.658 16.422 2.779 1 98.56 147 CYS B C 1
ATOM 2469 O O . CYS B 1 147 ? 2.486 17.297 1.938 1 98.56 147 CYS B O 1
ATOM 2471 N N . ILE B 1 148 ? 1.765 15.961 3.557 1 98.81 148 ILE B N 1
ATOM 2472 C CA . ILE B 1 148 ? 0.453 16.578 3.719 1 98.81 148 ILE B CA 1
ATOM 2473 C C . ILE B 1 148 ? 0.339 17.188 5.113 1 98.81 148 ILE B C 1
ATOM 2475 O O . ILE B 1 148 ? 0.376 16.484 6.117 1 98.81 148 ILE B O 1
ATOM 2479 N N . ALA B 1 149 ? 0.124 18.5 5.152 1 98.81 149 ALA B N 1
ATOM 2480 C CA . ALA B 1 149 ? 0.13 19.188 6.438 1 98.81 149 ALA B CA 1
ATOM 2481 C C . ALA B 1 149 ? -1.271 19.656 6.816 1 98.81 149 ALA B C 1
ATOM 2483 O O . ALA B 1 149 ? -2.02 20.141 5.969 1 98.81 149 ALA B O 1
ATOM 2484 N N . VAL B 1 150 ? -1.577 19.531 8.062 1 98.69 150 VAL B N 1
ATOM 2485 C CA . VAL B 1 150 ? -2.801 20.047 8.672 1 98.69 150 VAL B CA 1
ATOM 2486 C C . VAL B 1 150 ? -2.461 20.781 9.961 1 98.69 150 VAL B C 1
ATOM 2488 O O . VAL B 1 150 ? -1.291 20.891 10.328 1 98.69 150 VAL B O 1
ATOM 2491 N N . LYS B 1 151 ? -3.477 21.344 10.539 1 97.88 151 LYS B N 1
ATOM 2492 C CA . LYS B 1 151 ? -3.283 22.016 11.812 1 97.88 151 LYS B CA 1
ATOM 2493 C C . LYS B 1 151 ? -3.051 21 12.938 1 97.88 151 LYS B C 1
ATOM 2495 O O . LYS B 1 151 ? -3.439 19.844 12.82 1 97.88 151 LYS B O 1
ATOM 2500 N N . ASN B 1 152 ? -2.475 21.469 14.031 1 97.94 152 ASN B N 1
ATOM 2501 C CA . ASN B 1 152 ? -2.139 20.594 15.141 1 97.94 152 ASN B CA 1
ATOM 2502 C C . ASN B 1 152 ? -3.383 19.938 15.734 1 97.94 152 ASN B C 1
ATOM 2504 O O . ASN B 1 152 ? -3.371 18.75 16.047 1 97.94 152 ASN B O 1
ATOM 2508 N N . ASP B 1 153 ? -4.41 20.688 15.961 1 98.06 153 ASP B N 1
ATOM 2509 C CA . ASP B 1 153 ? -5.625 20.109 16.516 1 98.06 153 ASP B CA 1
ATOM 2510 C C . ASP B 1 153 ? -6.23 19.078 15.562 1 98.06 153 ASP B C 1
ATOM 2512 O O . ASP B 1 153 ? -6.82 18.094 16 1 98.06 153 ASP B O 1
ATOM 2516 N N . GLU B 1 154 ? -6 19.328 14.32 1 98.69 154 GLU B N 1
ATOM 2517 C CA . GLU B 1 154 ? -6.539 18.422 13.305 1 98.69 154 GLU B CA 1
ATOM 2518 C C . GLU B 1 154 ? -5.754 17.109 13.258 1 98.69 154 GLU B C 1
ATOM 2520 O O . GLU B 1 154 ? -6.344 16.031 13.164 1 98.69 154 GLU B O 1
ATOM 2525 N N . ILE B 1 155 ? -4.457 17.172 13.32 1 98.81 155 ILE B N 1
ATOM 2526 C CA . ILE B 1 155 ? -3.688 15.938 13.281 1 98.81 155 ILE B CA 1
ATOM 2527 C C . ILE B 1 155 ? -3.941 15.133 14.547 1 98.81 155 ILE B C 1
ATOM 2529 O O . ILE B 1 155 ? -3.881 13.898 14.531 1 98.81 155 ILE B O 1
ATOM 2533 N N . GLU B 1 156 ? -4.254 15.773 15.664 1 98.62 156 GLU B N 1
ATOM 2534 C CA . GLU B 1 156 ? -4.641 15.047 16.875 1 98.62 156 GLU B CA 1
ATOM 2535 C C . GLU B 1 156 ? -5.898 14.219 16.625 1 98.62 156 GLU B C 1
ATOM 2537 O O . GLU B 1 156 ? -5.969 13.055 17.047 1 98.62 156 GLU B O 1
ATOM 2542 N N . GLU B 1 157 ? -6.82 14.812 15.977 1 98.62 157 GLU B N 1
ATOM 2543 C CA . GLU B 1 157 ? -8.062 14.117 15.648 1 98.62 157 GLU B CA 1
ATOM 2544 C C . GLU B 1 157 ? -7.816 12.984 14.656 1 98.62 157 GLU B C 1
ATOM 2546 O O . GLU B 1 157 ? -8.273 11.859 14.867 1 98.62 157 GLU B O 1
ATOM 2551 N N . ILE B 1 158 ? -7.09 13.312 13.664 1 98.88 158 ILE B N 1
ATOM 2552 C CA . ILE B 1 158 ? -6.781 12.352 12.609 1 98.88 158 ILE B CA 1
ATOM 2553 C C . ILE B 1 158 ? -6.027 11.164 13.203 1 98.88 158 ILE B C 1
ATOM 2555 O O . ILE B 1 158 ? -6.328 10.008 12.883 1 98.88 158 ILE B O 1
ATOM 2559 N N . TYR B 1 159 ? -5.062 11.438 14 1 98.75 159 TYR B N 1
ATOM 2560 C CA . TYR B 1 159 ? -4.234 10.43 14.656 1 98.75 159 TYR B CA 1
ATOM 2561 C C . TYR B 1 159 ? -5.09 9.469 15.477 1 98.75 159 TYR B C 1
ATOM 2563 O O . TYR B 1 159 ? -4.805 8.273 15.539 1 98.75 159 TYR B O 1
ATOM 2571 N N . ALA B 1 160 ? -6.129 9.945 16.078 1 98.5 160 ALA B N 1
ATOM 2572 C CA . ALA B 1 160 ? -7.035 9.141 16.875 1 98.5 160 ALA B CA 1
ATOM 2573 C C . ALA B 1 160 ? -7.961 8.305 16 1 98.5 160 ALA B C 1
ATOM 2575 O O . ALA B 1 160 ? -8.289 7.164 16.344 1 98.5 160 ALA B O 1
ATOM 2576 N N . MET B 1 161 ? -8.297 8.828 14.898 1 98.75 161 MET B N 1
ATOM 2577 C CA . MET B 1 161 ? -9.344 8.227 14.078 1 98.75 161 MET B CA 1
ATOM 2578 C C . MET B 1 161 ? -8.766 7.172 13.141 1 98.75 161 MET B C 1
ATOM 2580 O O . MET B 1 161 ? -9.422 6.164 12.859 1 98.75 161 MET B O 1
ATOM 2584 N N . VAL B 1 162 ? -7.582 7.398 12.656 1 98.69 162 VAL B N 1
ATOM 2585 C CA . VAL B 1 162 ? -7.047 6.613 11.547 1 98.69 162 VAL B CA 1
ATOM 2586 C C . VAL B 1 162 ? -6.141 5.508 12.086 1 98.69 162 VAL B C 1
ATOM 2588 O O . VAL B 1 162 ? -5.23 5.77 12.883 1 98.69 162 VAL B O 1
ATOM 2591 N N . ARG B 1 163 ? -6.367 4.316 11.562 1 96.69 163 ARG B N 1
ATOM 2592 C CA . ARG B 1 163 ? -5.551 3.178 11.961 1 96.69 163 ARG B CA 1
ATOM 2593 C C . ARG B 1 163 ? -4.52 2.838 10.891 1 96.69 163 ARG B C 1
ATOM 2595 O O . ARG B 1 163 ? -4.723 3.129 9.711 1 96.69 163 ARG B O 1
ATOM 2602 N N . ASP B 1 164 ? -3.436 2.215 11.352 1 95.31 164 ASP B N 1
ATOM 2603 C CA . ASP B 1 164 ? -2.506 1.653 10.375 1 95.31 164 ASP B CA 1
ATOM 2604 C C . ASP B 1 164 ? -3.201 0.633 9.477 1 95.31 164 ASP B C 1
ATOM 2606 O O . ASP B 1 164 ? -4.027 -0.152 9.945 1 95.31 164 ASP B O 1
ATOM 2610 N N . GLY B 1 165 ? -2.83 0.642 8.203 1 94.56 165 GLY B N 1
ATOM 26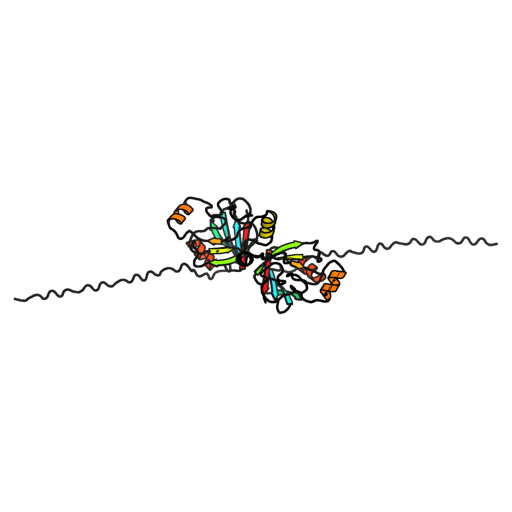11 C CA . GLY B 1 165 ? -3.473 -0.258 7.258 1 94.56 165 GLY B CA 1
ATOM 2612 C C . GLY B 1 165 ? -4.594 0.399 6.477 1 94.56 165 GLY B C 1
ATOM 2613 O O . GLY B 1 165 ? -5.086 -0.165 5.496 1 94.56 165 GLY B O 1
ATOM 2614 N N . THR B 1 166 ? -4.984 1.599 6.922 1 97.5 166 THR B N 1
ATOM 2615 C CA . THR B 1 166 ? -6.043 2.318 6.223 1 97.5 166 THR B CA 1
ATOM 2616 C C . THR B 1 166 ? -5.594 2.713 4.82 1 97.5 166 THR B C 1
ATOM 2618 O O . THR B 1 166 ? -4.461 3.16 4.629 1 97.5 166 THR B O 1
ATOM 2621 N N . VAL B 1 167 ? -6.484 2.529 3.836 1 97.81 167 VAL B N 1
ATOM 2622 C CA . VAL B 1 167 ? -6.195 2.893 2.453 1 97.81 167 VAL B CA 1
ATOM 2623 C C . VAL B 1 167 ? -6.277 4.41 2.289 1 97.81 167 VAL B C 1
ATOM 2625 O O . VAL B 1 167 ? -7.188 5.051 2.82 1 97.81 167 VAL B O 1
ATOM 2628 N N . ILE B 1 168 ? -5.34 4.938 1.592 1 98.56 168 ILE B N 1
ATOM 2629 C CA . ILE B 1 168 ? -5.344 6.363 1.285 1 98.56 168 ILE B CA 1
ATOM 2630 C C . ILE B 1 168 ? -5.156 6.566 -0.217 1 98.56 168 ILE B C 1
ATOM 2632 O O . ILE B 1 168 ? -4.277 5.961 -0.828 1 98.56 168 ILE B O 1
ATOM 2636 N N . THR B 1 169 ? -6.031 7.383 -0.813 1 98.5 169 THR B N 1
ATOM 2637 C CA . THR B 1 169 ? -5.949 7.699 -2.234 1 98.5 169 THR B CA 1
ATOM 2638 C C . THR B 1 169 ? -5.727 9.195 -2.447 1 98.5 169 THR B C 1
ATOM 2640 O O . THR B 1 169 ? -6.48 10.016 -1.929 1 98.5 169 THR B O 1
ATOM 2643 N N . LEU B 1 170 ? -4.668 9.516 -3.082 1 98.5 170 LEU B N 1
ATOM 2644 C CA . LEU B 1 170 ? -4.34 10.891 -3.443 1 98.5 170 LEU B CA 1
ATOM 2645 C C . LEU B 1 170 ? -4.609 11.141 -4.922 1 98.5 170 LEU B C 1
ATOM 2647 O O . LEU B 1 170 ? -4.07 10.438 -5.785 1 98.5 170 LEU B O 1
ATOM 2651 N N . ARG B 1 171 ? -5.387 12.141 -5.164 1 97.19 171 ARG B N 1
ATOM 2652 C CA . ARG B 1 171 ? -5.758 12.461 -6.539 1 97.19 171 ARG B CA 1
ATOM 2653 C C . ARG B 1 171 ? -5.445 13.922 -6.859 1 97.19 171 ARG B C 1
ATOM 2655 O O . ARG B 1 171 ? -5.258 14.734 -5.953 1 97.19 171 ARG B O 1
ATOM 2662 N N . ALA B 1 172 ? -5.492 14.25 -8.117 1 95.62 172 ALA B N 1
ATOM 2663 C CA . ALA B 1 172 ? -5.215 15.609 -8.57 1 95.62 172 ALA B CA 1
ATOM 2664 C C . ALA B 1 172 ? -6.355 16.562 -8.203 1 95.62 172 ALA B C 1
ATOM 2666 O O . ALA B 1 172 ? -7.516 16.141 -8.133 1 95.62 172 ALA B O 1
#

Secondary structure (DSSP, 8-state):
------------------------S-----SSPP-EEEEETTTTEEEEEETTEEEEEEE-B-BSS-SS---STTS-PPP-EEEEEEEEEEEETTEEEEEE--S-HHHHHHHHHTTS------EEE---SSHHHHHHHHHSSS-BSS-EE--HHHHHHHHHHPPTT-EEEEE-/------------------------S-----SSPP-EEEEETTTTEEEEEETTEEEEEEE-B-BSS-SS---STTS-PPP-EEEEEEEEEEEETTEEEEEE--S-HHHHHHHHHTTS------EEE---SSHHHHHHHHHSSS-BSS-EE--HHHHHHHHHHPPTT-EEEEE-

Solvent-accessible surface area (backbone atoms only — not comparable to full-atom values): 18459 Å² total; per-residue (Å²): 135,83,80,77,78,78,76,79,73,77,75,76,75,74,73,73,71,73,72,68,76,73,74,65,74,71,53,84,66,85,69,81,65,46,56,32,35,40,34,32,57,73,78,30,34,36,36,37,16,40,77,88,42,76,77,47,76,43,67,46,32,33,5,63,36,53,76,59,61,43,54,37,54,82,61,16,20,22,64,56,48,78,44,30,28,68,44,75,35,84,80,35,71,24,51,33,34,39,26,39,28,40,36,34,33,67,42,43,51,53,12,50,76,68,75,46,53,41,54,56,88,32,32,42,24,18,42,48,68,50,67,70,58,33,56,52,48,74,72,35,82,24,66,36,74,21,26,38,34,35,50,55,73,51,31,26,50,46,61,37,50,52,53,76,68,27,39,33,36,30,42,103,136,83,78,76,76,77,75,77,74,75,78,74,76,74,73,73,69,72,72,64,75,74,76,64,74,71,51,84,65,84,70,82,65,46,56,32,34,42,32,33,57,73,78,29,33,35,35,37,16,41,76,89,42,77,75,45,75,43,68,46,33,33,5,60,36,54,75,61,62,45,52,36,55,85,61,17,20,22,65,57,48,78,44,30,28,68,44,74,35,85,80,34,71,22,51,34,35,39,28,38,29,42,37,34,34,68,43,43,52,52,13,48,75,69,76,46,52,40,53,56,88,30,31,41,23,18,41,47,68,49,67,70,58,32,55,51,48,74,73,34,81,25,66,37,74,21,28,38,33,34,51,54,74,52,32,25,51,47,60,37,50,53,52,76,68,28,38,32,36,29,42,102

Nearest PDB structures (foldseek):
  6fj1-assembly2_B  TM=7.076E-01  e=3.130E-06  Enterococcus faecium
  4lpq-assembly1_A  TM=6.421E-01  e=1.888E-06  Xylanimonas cellulosilytica DSM 15894
  2hkl-assembly3_C  TM=7.026E-01  e=8.077E-06  Enterococcus faecium
  6ntw-assembly1_A  TM=5.616E-01  e=2.300E-04  Escherichia coli K-12
  7kgm-assembly1_A  TM=5.676E-01  e=1.117E-03  Citrobacter rodentium ICC168

pLDDT: mean 89.33, std 18.64, range [30.88, 98.88]